Protein 8Q5P (pdb70)

Organism: Homo sapiens (NCBI:txid9606)

Foldseek 3Di:
DAKFWQVCLPDQVSQCVCCVVVNHPDDAAEDLAAAEPDDDEWDWAADDPVCVVVPHAACPPPTPCVVVQEAGDCPYNNHPRHPRCCSVVVVAAGKMWAQDPPDGIFIFHQAWDAAFAWHGWWYAYWAFLVVLVVVVVVCVVVVDDDFQWDAFDHRTIGGPPRYTGNVSRAAAAPDFQWEWDWHAYPNDTTITITGHHTGHHPGTHHYHRCAAAQDPDFAADPNPDPPDQGTNHHDDHDHSSVRRD/DPDDDDDDDPDD

Sequence (257 aa):
GPSCVMDDFRDPQRWKECAKQGKMPCYFDLIEENVYLTEMQCECTPLSKDERAQGEIACGEDCLNRLLMIECSSRCPNGDYCSNRRFQRKQHADVEVILTEKKGWGLRAAKDLPSNTFVLEYCGEVLDHKEFKARVKEYARNKNIHYYFMALKNDEIIDATQKGNCSRFMNHSCEPNCETQKWTVNGQLRVGFFTTKLVPSGSELTFDYQFQRYGKEAQKCFCGSANCRGYLGGENRVSIRAAGGQHLGGVMKPTYD

Structure (mmCIF, N/CA/C/O backbone):
data_8Q5P
#
_entry.id   8Q5P
#
_cell.length_a   60.94
_cell.length_b   76.33
_cell.length_c   77.41
_cell.angle_alpha   90
_cell.angle_beta   90
_cell.angle_gamma   90
#
_symmetry.space_group_name_H-M   'P 21 21 21'
#
loop_
_entity.id
_entity.type
_entity.pdbx_description
1 polymer 'Histone-lysine N-methyltransferase SETD2'
2 polymer 'Activated CDC42 kinase 1'
3 non-polymer 'ZINC ION'
4 non-polymer S-ADENOSYLMETHIONINE
5 water water
#
loop_
_atom_site.group_PDB
_atom_site.id
_atom_site.type_symbol
_atom_site.label_atom_id
_atom_site.label_alt_id
_atom_site.label_comp_id
_atom_site.label_asym_id
_atom_site.label_entity_id
_atom_site.label_seq_id
_atom_site.pdbx_PDB_ins_code
_atom_site.Cartn_x
_atom_site.Cartn_y
_atom_site.Cartn_z
_atom_site.occupancy
_atom_site.B_iso_or_equiv
_atom_site.auth_seq_id
_atom_site.auth_comp_id
_atom_site.auth_asym_id
_atom_site.auth_atom_id
_atom_site.pdbx_PDB_model_num
ATOM 1 N N . GLY A 1 30 ? -18.409 14.882 -7.979 1 74.36 1446 GLY A N 1
ATOM 2 C CA . GLY A 1 30 ? -19.343 13.885 -7.469 1 74.74 1446 GLY A CA 1
ATOM 3 C C . GLY A 1 30 ? -19.596 14.027 -5.983 1 74.86 1446 GLY A C 1
ATOM 4 O O . GLY A 1 30 ? -18.734 14.516 -5.248 1 75.49 1446 GLY A O 1
ATOM 5 N N . PRO A 1 31 ? -20.783 13.615 -5.5 1 74.04 1447 PRO A N 1
ATOM 6 C CA . PRO A 1 31 ? -21.065 13.739 -4.059 1 73.67 1447 PRO A CA 1
ATOM 7 C C . PRO A 1 31 ? -20.226 12.797 -3.188 1 73.34 1447 PRO A C 1
ATOM 8 O O . PRO A 1 31 ? -19.719 11.785 -3.673 1 72.91 1447 PRO A O 1
ATOM 12 N N . SER A 1 32 ? -20.049 13.165 -1.909 1 73.14 1448 SER A N 1
ATOM 13 C CA . SER A 1 32 ? -19.267 12.403 -0.933 1 73.35 1448 SER A CA 1
ATOM 14 C C . SER A 1 32 ? -20.026 12.246 0.395 1 73.28 1448 SER A C 1
ATOM 15 O O . SER A 1 32 ? -20.938 13.022 0.686 1 73.29 1448 SER A O 1
ATOM 18 N N . CYS A 1 33 ? -19.637 11.248 1.205 1 72.98 1449 CYS A N 1
ATOM 19 C CA . CYS A 1 33 ? -20.253 11.011 2.511 1 73.32 1449 CYS A CA 1
ATOM 20 C C . CYS A 1 33 ? -19.314 10.283 3.475 1 73.27 1449 CYS A C 1
ATOM 21 O O . CYS A 1 33 ? -18.662 9.316 3.094 1 72.87 1449 CYS A O 1
ATOM 24 N N . VAL A 1 34 ? -19.225 10.773 4.72 1 73.25 1450 VAL A N 1
ATOM 25 C CA . VAL A 1 34 ? -18.356 10.177 5.738 1 73.59 1450 VAL A CA 1
ATOM 26 C C . VAL A 1 34 ? -18.985 8.911 6.339 1 73.58 1450 VAL A C 1
ATOM 27 O O . VAL A 1 34 ? -20.189 8.69 6.181 1 73.46 1450 VAL A O 1
ATOM 31 N N . MET A 1 35 ? -18.184 8.082 7.04 1 73.54 1451 MET A N 1
ATOM 32 C CA . MET A 1 35 ? -18.713 6.848 7.628 1 74.14 1451 MET A CA 1
ATOM 33 C C . MET A 1 35 ? -19.737 7.096 8.76 1 73.67 1451 MET A C 1
ATOM 34 O O . MET A 1 35 ? -20.508 6.191 9.075 1 73.98 1451 MET A O 1
ATOM 39 N N . ASP A 1 36 ? -19.803 8.325 9.306 1 72.89 1452 ASP A N 1
ATOM 40 C CA . ASP A 1 36 ? -20.801 8.691 10.322 1 72.58 1452 ASP A CA 1
ATOM 41 C C . ASP A 1 36 ? -22.214 8.789 9.72 1 71.01 1452 ASP A C 1
ATOM 42 O O . ASP A 1 36 ? -23.198 8.626 10.441 1 70.8 1452 ASP A O 1
ATOM 47 N N . ASP A 1 37 ? -22.308 9.092 8.409 1 69.57 1453 ASP A N 1
ATOM 48 C CA . ASP A 1 37 ? -23.563 9.239 7.668 1 68.66 1453 ASP A CA 1
ATOM 49 C C . ASP A 1 37 ? -24.37 7.939 7.519 1 66.85 1453 ASP A C 1
ATOM 50 O O . ASP A 1 37 ? -25.566 7.979 7.231 1 67.29 1453 ASP A O 1
ATOM 55 N N . PHE A 1 38 ? -23.72 6.798 7.701 1 64.81 1454 PHE A N 1
ATOM 56 C CA . PHE A 1 38 ? -24.365 5.502 7.572 1 63.5 1454 PHE A CA 1
ATOM 57 C C . PHE A 1 38 ? -24.936 4.958 8.897 1 64.26 1454 PHE A C 1
ATOM 58 O O . PHE A 1 38 ? -25.54 3.886 8.896 1 63.89 1454 PHE A O 1
ATOM 66 N N . ARG A 1 39 ? -24.744 5.677 10.017 1 65.11 1455 ARG A N 1
ATOM 67 C CA . ARG A 1 39 ? -25.252 5.238 11.313 1 66.9 1455 ARG A CA 1
ATOM 68 C C . ARG A 1 39 ? -26.728 5.601 11.543 1 68.13 1455 ARG A C 1
ATOM 69 O O . ARG A 1 39 ? -27.378 4.97 12.374 1 68.93 1455 ARG A O 1
ATOM 77 N N . ASP A 1 40 ? -27.262 6.592 10.814 1 68.1 1456 ASP A N 1
ATOM 78 C CA . ASP A 1 40 ? -28.669 7.003 10.934 1 68.74 1456 ASP A CA 1
ATOM 79 C C . ASP A 1 40 ? -29.44 6.44 9.737 1 68.68 1456 ASP A C 1
ATOM 80 O O . ASP A 1 40 ? -29.311 6.975 8.642 1 68.59 1456 ASP A O 1
ATOM 85 N N . PRO A 1 41 ? -30.257 5.385 9.914 1 68.67 1457 PRO A N 1
ATOM 86 C CA . PRO A 1 41 ? -30.951 4.791 8.757 1 68.67 1457 PRO A CA 1
ATOM 87 C C . PRO A 1 41 ? -32.009 5.661 8.077 1 68.55 1457 PRO A C 1
ATOM 88 O O . PRO A 1 41 ? -32.22 5.515 6.875 1 68.79 1457 PRO A O 1
ATOM 92 N N . GLN A 1 42 ? -32.664 6.561 8.823 1 67.85 1458 GLN A N 1
ATOM 93 C CA . GLN A 1 42 ? -33.71 7.42 8.26 1 67.56 1458 GLN A CA 1
ATOM 94 C C . GLN A 1 42 ? -33.125 8.544 7.394 1 65.96 1458 GLN A C 1
ATOM 95 O O . GLN A 1 42 ? -33.598 8.772 6.275 1 66.22 1458 GLN A O 1
ATOM 101 N N . ARG A 1 43 ? -32.094 9.235 7.908 1 64.14 1459 ARG A N 1
ATOM 102 C CA . ARG A 1 43 ? -31.408 10.319 7.205 1 63.02 1459 ARG A CA 1
ATOM 103 C C . ARG A 1 43 ? -30.729 9.776 5.931 1 60.92 1459 ARG A C 1
ATOM 104 O O . ARG A 1 43 ? -30.77 10.425 4.885 1 61.03 1459 ARG A O 1
ATOM 112 N N . TRP A 1 44 ? -30.102 8.592 6.036 1 58.8 1460 TRP A N 1
ATOM 113 C CA . TRP A 1 44 ? -29.418 7.934 4.92 1 57.28 1460 TRP A CA 1
ATOM 114 C C . TRP A 1 44 ? -30.429 7.596 3.828 1 58.38 1460 TRP A C 1
ATOM 115 O O . TRP A 1 44 ? -30.228 7.996 2.687 1 57.58 1460 TRP A O 1
ATOM 126 N N . LYS A 1 45 ? -31.546 6.94 4.182 1 60.2 1461 LYS A N 1
ATOM 127 C CA . LYS A 1 45 ? -32.586 6.574 3.219 1 62.33 1461 LYS A CA 1
ATOM 128 C C . LYS A 1 45 ? -33.193 7.778 2.485 1 63.88 1461 LYS A C 1
ATOM 129 O O . LYS A 1 45 ? -33.633 7.629 1.34 1 64.07 1461 LYS A O 1
ATOM 135 N N . GLU A 1 46 ? -33.156 8.973 3.1 1 64.58 1462 GLU A N 1
ATOM 136 C CA . GLU A 1 46 ? -33.638 10.175 2.424 1 65.82 1462 GLU A CA 1
ATOM 137 C C . GLU A 1 46 ? -32.558 10.776 1.52 1 66.2 1462 GLU A C 1
ATOM 138 O O . GLU A 1 46 ? -32.881 11.295 0.45 1 66.17 1462 GLU A O 1
ATOM 144 N N . CYS A 1 47 ? -31.274 10.676 1.926 1 66.31 1463 CYS A N 1
ATOM 145 C CA . CYS A 1 47 ? -30.151 11.132 1.097 1 67.09 1463 CYS A CA 1
ATOM 146 C C . CYS A 1 47 ? -30.036 10.252 -0.166 1 67.58 1463 CYS A C 1
ATOM 147 O O . CYS A 1 47 ? -29.677 10.758 -1.227 1 67.82 1463 CYS A O 1
ATOM 150 N N . ALA A 1 48 ? -30.358 8.945 -0.046 1 67.49 1464 ALA A N 1
ATOM 151 C CA . ALA A 1 48 ? -30.34 7.983 -1.147 1 68.03 1464 ALA A CA 1
ATOM 152 C C . ALA A 1 48 ? -31.366 8.359 -2.222 1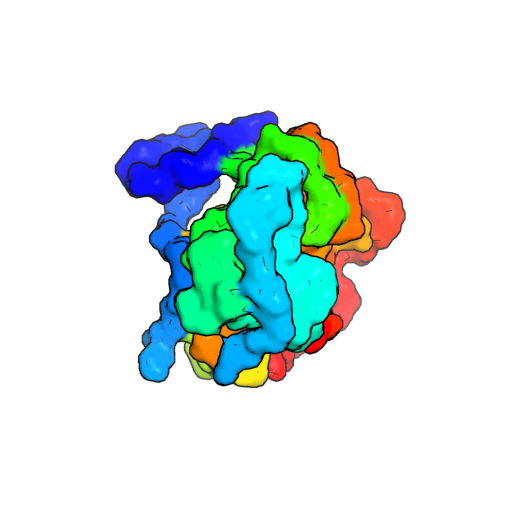 68.39 1464 ALA A C 1
ATOM 153 O O . ALA A 1 48 ? -31.088 8.202 -3.412 1 68.61 1464 ALA A O 1
ATOM 155 N N . LYS A 1 49 ? -32.531 8.888 -1.808 1 68.2 1465 LYS A N 1
ATOM 156 C CA . LYS A 1 49 ? -33.581 9.346 -2.729 1 68.36 1465 LYS A CA 1
ATOM 157 C C . LYS A 1 49 ? -33.096 10.53 -3.586 1 67.71 1465 LYS A C 1
ATOM 158 O O . LYS A 1 49 ? -33.521 10.678 -4.731 1 68.23 1465 LYS A O 1
ATOM 164 N N . GLN A 1 50 ? -32.219 11.374 -3.024 1 66.54 1466 GLN A N 1
ATOM 165 C CA . GLN A 1 50 ? -31.616 12.518 -3.714 1 65.64 1466 GLN A CA 1
ATOM 166 C C . GLN A 1 50 ? -30.262 12.187 -4.394 1 64.01 1466 GLN A C 1
ATOM 167 O O . GLN A 1 50 ? -29.626 13.093 -4.94 1 64.49 1466 GLN A O 1
ATOM 173 N N . GLY A 1 51 ? -29.8 10.94 -4.293 1 61.77 1467 GLY A N 1
ATOM 174 C CA . GLY A 1 51 ? -28.538 10.505 -4.88 1 60.19 1467 GLY A CA 1
ATOM 175 C C . GLY A 1 51 ? -27.296 11.057 -4.204 1 58.18 1467 GLY A C 1
ATOM 176 O O . GLY A 1 51 ? -26.213 11.052 -4.794 1 58.19 1467 GLY A O 1
ATOM 177 N N . LYS A 1 52 ? -27.437 11.549 -2.966 1 56.03 1468 LYS A N 1
ATOM 178 C CA . LYS A 1 52 ? -26.298 12.087 -2.206 1 54.81 1468 LYS A CA 1
ATOM 179 C C . LYS A 1 52 ? -25.526 11.003 -1.424 1 52.29 1468 LYS A C 1
ATOM 180 O O . LYS A 1 52 ? -24.442 11.267 -0.913 1 51.56 1468 LYS A O 1
ATOM 186 N N . MET A 1 53 ? -26.117 9.807 -1.302 1 50.97 1469 MET A N 1
ATOM 187 C CA . MET A 1 53 ? -25.563 8.649 -0.623 1 50.2 1469 MET A CA 1
ATOM 188 C C . MET A 1 53 ? -25.907 7.388 -1.434 1 49 1469 MET A C 1
ATOM 189 O O . MET A 1 53 ? -26.904 7.361 -2.17 1 48.77 1469 MET A O 1
ATOM 194 N N . PRO A 1 54 ? -25.105 6.312 -1.283 1 47.39 1470 PRO A N 1
ATOM 195 C CA . PRO A 1 54 ? -25.424 5.069 -1.996 1 46.61 1470 PRO A CA 1
ATOM 196 C C . PRO A 1 54 ? -26.693 4.412 -1.477 1 46.5 1470 PRO A C 1
ATOM 197 O O . PRO A 1 54 ? -27.153 4.705 -0.371 1 46.35 1470 PRO A O 1
ATOM 201 N N . CYS A 1 55 ? -27.261 3.508 -2.275 1 46.36 1471 CYS A N 1
ATOM 202 C CA . CYS A 1 55 ? -28.455 2.769 -1.895 1 47.5 1471 CYS A CA 1
ATOM 203 C C . CYS A 1 55 ? -28.334 2.064 -0.531 1 46.67 1471 CYS A C 1
ATOM 204 O O . CYS A 1 55 ? -27.246 1.612 -0.151 1 46.01 1471 CYS A O 1
ATOM 207 N N . TYR A 1 56 ? -29.464 1.992 0.203 1 45.53 1472 TYR A N 1
ATOM 208 C CA . TYR A 1 56 ? -29.528 1.392 1.526 1 45.14 1472 TYR A CA 1
ATOM 209 C C . TYR A 1 56 ? -29.127 -0.072 1.576 1 43.66 1472 TYR A C 1
ATOM 210 O O . TYR A 1 56 ? -29.48 -0.853 0.698 1 44.42 1472 TYR A O 1
ATOM 219 N N 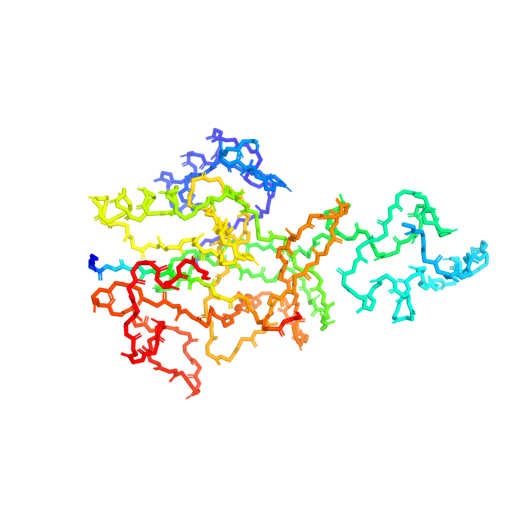. PHE A 1 57 ? -28.399 -0.434 2.636 1 41.65 1473 PHE A N 1
ATOM 220 C CA . PHE A 1 57 ? -28.024 -1.799 3.002 1 39.93 1473 PHE A CA 1
ATOM 221 C C . PHE A 1 57 ? -27.954 -1.853 4.544 1 39.51 1473 PHE A C 1
ATOM 222 O O . PHE A 1 57 ? -27.838 -0.809 5.2 1 39.17 1473 PHE A O 1
ATOM 230 N N . ASP A 1 58 ? -28.013 -3.055 5.12 1 39.63 1474 ASP A N 1
ATOM 231 C CA . ASP A 1 58 ? -27.917 -3.22 6.569 1 40.96 1474 ASP A CA 1
ATOM 232 C C . ASP A 1 58 ? -26.456 -3.117 7.038 1 39.93 1474 ASP A C 1
ATOM 233 O O . ASP A 1 58 ? -25.637 -4.004 6.763 1 39.12 1474 ASP A O 1
ATOM 238 N N . LEU A 1 59 ? -26.136 -2.046 7.767 1 38.75 1475 LEU A N 1
ATOM 239 C CA . LEU A 1 59 ? -24.786 -1.851 8.279 1 39.01 1475 LEU A CA 1
ATOM 240 C C . LEU A 1 59 ? -24.441 -2.805 9.415 1 38.73 1475 LEU A C 1
ATOM 241 O O . LEU A 1 59 ? -25.097 -2.806 10.463 1 39.09 1475 LEU A O 1
ATOM 246 N N . ILE A 1 60 ? -23.391 -3.605 9.237 1 37.11 1476 ILE A N 1
ATOM 247 C CA . ILE A 1 60 ? -22.93 -4.517 10.283 1 37.39 1476 ILE A CA 1
ATOM 248 C C . ILE A 1 60 ? -21.451 -4.268 10.517 1 39.06 1476 ILE A C 1
ATOM 249 O O . ILE A 1 60 ? -20.746 -3.798 9.623 1 39.2 1476 ILE A O 1
ATOM 254 N N . GLU A 1 61 ? -20.968 -4.612 11.689 1 40.48 1477 GLU A N 1
ATOM 255 C CA . GLU A 1 61 ? -19.553 -4.435 12.019 1 43.01 1477 GLU A CA 1
ATOM 256 C C . GLU A 1 61 ? -18.762 -5.733 12.173 1 42.97 1477 GLU A C 1
ATOM 257 O O . GLU A 1 61 ? -17.55 -5.692 12.435 1 43.11 1477 GLU A O 1
ATOM 263 N N . GLU A 1 62 ? -19.442 -6.881 12.054 1 41.99 1478 GLU A N 1
ATOM 264 C CA . GLU A 1 62 ? -18.806 -8.185 12.105 1 41.61 1478 GLU A CA 1
ATOM 265 C C . GLU A 1 62 ? -19.596 -9.18 11.254 1 38.95 1478 GLU A C 1
ATOM 266 O O . GLU A 1 62 ? -20.797 -8.998 11.061 1 38.37 1478 GLU A O 1
ATOM 272 N N . ASN A 1 63 ? -18.916 -10.188 10.695 1 37.49 1479 ASN A N 1
ATOM 273 C CA . ASN A 1 63 ? -19.56 -11.203 9.854 1 37.07 1479 ASN A CA 1
ATOM 274 C C . ASN A 1 63 ? -20.704 -11.912 10.581 1 38.27 1479 ASN A C 1
ATOM 275 O O . ASN A 1 63 ? -20.598 -12.193 11.774 1 38.49 1479 ASN A O 1
ATOM 280 N N . VAL A 1 64 ? -21.786 -12.183 9.866 1 38.75 1480 VAL A N 1
ATOM 281 C CA . VAL A 1 64 ? -22.916 -12.905 10.43 1 40.83 1480 VAL A CA 1
ATOM 282 C C . VAL A 1 64 ? -23.105 -14.184 9.597 1 41.38 1480 VAL A C 1
ATOM 283 O O . VAL A 1 64 ? -23.185 -14.107 8.374 1 41.6 1480 VAL A O 1
ATOM 287 N N . TYR A 1 65 ? -23.038 -15.352 10.225 1 41.34 1481 TYR A N 1
ATOM 288 C CA . TYR A 1 65 ? -23.179 -16.616 9.504 1 42.49 1481 TYR A CA 1
ATOM 289 C C . TYR A 1 65 ? -24.663 -16.875 9.233 1 43.19 1481 TYR A C 1
ATOM 290 O O . TYR A 1 65 ? -25.479 -16.831 10.161 1 42.77 1481 TYR A O 1
ATOM 299 N N . LEU A 1 66 ? -25.042 -17.074 7.954 1 43.91 1482 LEU A N 1
ATOM 300 C CA . LEU A 1 66 ? -26.447 -17.33 7.59 1 46.7 1482 LEU A CA 1
ATOM 301 C C . LEU A 1 66 ? -26.979 -18.546 8.359 1 50.13 1482 LEU A C 1
ATOM 302 O O . LEU A 1 66 ? -28.065 -18.482 8.918 1 50.57 1482 LEU A O 1
ATOM 307 N N . THR A 1 67 ? -26.174 -19.612 8.433 1 52.86 1483 THR A N 1
ATOM 308 C CA . THR A 1 67 ? -26.479 -20.767 9.259 1 56.51 1483 THR A CA 1
ATOM 309 C C . THR A 1 67 ? -25.456 -20.862 10.389 1 59.32 1483 THR A C 1
ATOM 310 O O . THR A 1 67 ? -24.25 -20.982 10.135 1 59.12 1483 THR A O 1
ATOM 314 N N . GLU A 1 68 ? -25.944 -20.763 11.641 1 61.44 1484 GLU A N 1
ATOM 315 C CA . GLU A 1 68 ? -25.102 -20.83 12.833 1 63.78 1484 GLU A CA 1
ATOM 316 C C . GLU A 1 68 ? -24.613 -22.258 13.081 1 64.88 1484 GLU A C 1
ATOM 317 O O . GLU A 1 68 ? -23.536 -22.631 12.607 1 65.63 1484 GLU A O 1
ATOM 323 N N . MET A 1 81 ? -3.314 -19.424 22.561 1 67.59 1497 MET A N 1
ATOM 324 C CA . MET A 1 81 ? -2.229 -18.961 23.426 1 67.88 1497 MET A CA 1
ATOM 325 C C . MET A 1 81 ? -1.763 -17.526 23.083 1 66.48 1497 MET A C 1
ATOM 326 O O . MET A 1 81 ? -2.062 -17.012 22 1 66.57 1497 MET A O 1
ATOM 331 N N . GLN A 1 82 ? -1.023 -16.89 24.014 1 64.85 1498 GLN A N 1
ATOM 332 C CA . GLN A 1 82 ? -0.483 -15.536 23.864 1 63.61 1498 GLN A CA 1
ATOM 333 C C . GLN A 1 82 ? 0.811 -15.524 23.024 1 61.67 1498 GLN A C 1
ATOM 334 O O . GLN A 1 82 ? 1.408 -16.567 22.778 1 61.88 1498 GLN A O 1
ATOM 340 N N . CYS A 1 83 ? 1.256 -14.33 22.611 1 59.62 1499 CYS A N 1
ATOM 341 C CA . CYS A 1 83 ? 2.517 -14.133 21.916 1 58.24 1499 CYS A CA 1
ATOM 342 C C . CYS A 1 83 ? 3.663 -14.052 22.979 1 58.09 1499 CYS A C 1
ATOM 343 O O . CYS A 1 83 ? 3.396 -14.074 24.187 1 58.27 1499 CYS A O 1
ATOM 346 N N . GLU A 1 84 ? 4.913 -13.926 22.533 1 57.63 1500 GLU A N 1
ATOM 347 C CA . GLU A 1 84 ? 6.045 -13.86 23.454 1 58.36 1500 GLU A CA 1
ATOM 348 C C . GLU A 1 84 ? 6.686 -12.475 23.553 1 58.35 1500 GLU A C 1
ATOM 349 O O . GLU A 1 84 ? 7.806 -12.369 24.049 1 58.38 1500 GLU A O 1
ATOM 355 N N . CYS A 1 85 ? 5.976 -11.417 23.111 1 58.16 1501 CYS A N 1
ATOM 356 C CA . CYS A 1 85 ? 6.476 -10.043 23.172 1 58.67 1501 CYS A CA 1
ATOM 357 C C . CYS A 1 85 ? 6.7 -9.614 24.612 1 59.86 1501 CYS A C 1
ATOM 358 O O . CYS A 1 85 ? 5.872 -9.906 25.47 1 59.64 1501 CYS A O 1
ATOM 361 N N . THR A 1 86 ? 7.804 -8.916 24.875 1 61.04 1502 THR A N 1
ATOM 362 C CA . THR A 1 86 ? 8.088 -8.43 26.223 1 62.69 1502 THR A CA 1
ATOM 363 C C . THR A 1 86 ? 7.298 -7.144 26.428 1 63.83 1502 THR A C 1
ATOM 364 O O . THR A 1 86 ? 7.328 -6.26 25.571 1 63.78 1502 THR A O 1
ATOM 368 N N . PRO A 1 87 ? 6.529 -7.052 27.52 1 64.64 1503 PRO A N 1
ATOM 369 C CA . PRO A 1 87 ? 5.724 -5.84 27.746 1 65.8 1503 PRO A CA 1
ATOM 370 C C . PRO A 1 87 ? 6.524 -4.533 27.732 1 67.7 1503 PRO A C 1
ATOM 371 O O . PRO A 1 87 ? 7.642 -4.486 28.243 1 68.2 1503 PRO A O 1
ATOM 375 N N . LEU A 1 88 ? 5.967 -3.478 27.124 1 68.58 1504 LEU A N 1
ATOM 376 C CA . LEU A 1 88 ? 6.631 -2.176 27.104 1 69.98 1504 LEU A CA 1
ATOM 377 C C . LEU A 1 88 ? 6.467 -1.515 28.47 1 71.23 1504 LEU A C 1
ATOM 378 O O . LEU A 1 88 ? 5.385 -1.573 29.054 1 71.13 1504 LEU A O 1
ATOM 383 N N . SER A 1 89 ? 7.517 -0.851 28.963 1 72.29 1505 SER A N 1
ATOM 384 C CA . SER A 1 89 ? 7.44 -0.139 30.239 1 73.78 1505 SER A CA 1
ATOM 385 C C . SER A 1 89 ? 6.736 1.23 30.049 1 75.11 1505 SER A C 1
ATOM 386 O O . SER A 1 89 ? 6.484 1.641 28.911 1 75.3 1505 SER A O 1
ATOM 389 N N . LYS A 1 90 ? 6.443 1.947 31.152 1 75.81 1506 LYS A N 1
ATOM 390 C CA . LYS A 1 90 ? 5.793 3.254 31.07 1 77.02 1506 LYS A CA 1
ATOM 391 C C . LYS A 1 90 ? 6.629 4.263 30.277 1 78.12 1506 LYS A C 1
ATOM 392 O O . LYS A 1 90 ? 6.063 5.093 29.561 1 78.22 1506 LYS A O 1
ATOM 398 N N . ASP A 1 91 ? 7.972 4.151 30.356 1 78.67 1507 ASP A N 1
ATOM 399 C CA . ASP A 1 91 ? 8.891 5.021 29.62 1 79.59 1507 ASP A CA 1
ATOM 400 C C . ASP A 1 91 ? 8.833 4.736 28.124 1 79.45 1507 ASP A C 1
ATOM 401 O O . ASP A 1 91 ? 8.824 5.669 27.326 1 79.55 1507 ASP A O 1
ATOM 406 N N . GLU A 1 92 ? 8.773 3.454 27.747 1 79.3 1508 GLU A N 1
ATOM 407 C CA . GLU A 1 92 ? 8.699 3.023 26.351 1 79.8 1508 GLU A CA 1
ATOM 408 C C . GLU A 1 92 ? 7.406 3.493 25.669 1 79.7 1508 GLU A C 1
ATOM 409 O O . GLU A 1 92 ? 7.43 3.869 24.498 1 79.81 1508 GLU A O 1
ATOM 415 N N . ARG A 1 93 ? 6.286 3.494 26.402 1 79.41 1509 ARG A N 1
ATOM 416 C CA . ARG A 1 93 ? 5.012 3.957 25.853 1 79.62 1509 ARG A CA 1
ATOM 417 C C . ARG A 1 93 ? 4.988 5.497 25.745 1 79.81 1509 ARG A C 1
ATOM 418 O O . ARG A 1 93 ? 4.422 6.031 24.788 1 79.94 1509 ARG A O 1
ATOM 426 N N . ALA A 1 94 ? 5.648 6.203 26.685 1 79.67 1510 ALA A N 1
ATOM 427 C CA . ALA A 1 94 ? 5.732 7.666 26.67 1 80.19 1510 ALA A CA 1
ATOM 428 C C . ALA A 1 94 ? 6.55 8.165 25.478 1 80.51 1510 ALA A C 1
ATOM 429 O O . ALA A 1 94 ? 6.219 9.202 24.898 1 80.27 1510 ALA A O 1
ATOM 431 N N . GLN A 1 95 ? 7.616 7.419 25.111 1 80.83 1511 GLN A N 1
ATOM 432 C CA . GLN A 1 95 ? 8.474 7.732 23.96 1 81.59 1511 GLN A CA 1
ATOM 433 C C . GLN A 1 95 ? 7.723 7.531 22.631 1 81.63 1511 GLN A C 1
ATOM 434 O O . GLN A 1 95 ? 7.964 8.255 21.664 1 81.92 1511 GLN A O 1
ATOM 440 N N . GLY A 1 96 ? 6.831 6.545 22.598 1 81.02 1512 GLY A N 1
ATOM 441 C CA . GLY A 1 96 ? 6.036 6.235 21.419 1 80.78 1512 GLY A CA 1
ATOM 442 C C . GLY A 1 96 ? 6.346 4.888 20.796 1 79.93 1512 GLY A C 1
ATOM 443 O O . GLY A 1 96 ? 5.958 4.635 19.653 1 80.08 1512 GLY A O 1
ATOM 444 N N . GLU A 1 97 ? 7.039 4.005 21.536 1 78.84 1513 GLU A N 1
ATOM 445 C CA . GLU A 1 97 ? 7.396 2.681 21.025 1 78.17 1513 GLU A CA 1
ATOM 446 C C . GLU A 1 97 ? 6.165 1.797 20.769 1 76.41 1513 GLU A C 1
ATOM 447 O O . GLU A 1 97 ? 5.106 2.025 21.354 1 76.78 1513 GLU A O 1
ATOM 453 N N . ILE A 1 98 ? 6.296 0.816 19.871 1 74.33 1514 ILE A N 1
ATOM 454 C CA . ILE A 1 98 ? 5.163 -0.011 19.46 1 72.78 1514 ILE A CA 1
ATOM 455 C C . ILE A 1 98 ? 5.059 -1.354 20.201 1 69.7 1514 ILE A C 1
ATOM 456 O O . ILE A 1 98 ? 6.015 -2.128 20.237 1 69.78 1514 ILE A O 1
ATOM 461 N N . ALA A 1 99 ? 3.87 -1.638 20.761 1 66.68 1515 ALA A N 1
ATOM 462 C CA . ALA A 1 99 ? 3.589 -2.879 21.476 1 64.11 1515 ALA A CA 1
ATOM 463 C C . ALA A 1 99 ? 3.046 -3.906 20.483 1 61.31 1515 ALA A C 1
ATOM 464 O O . ALA A 1 99 ? 2.041 -3.637 19.832 1 60.79 1515 ALA A O 1
ATOM 466 N N . CYS A 1 100 ? 3.712 -5.072 20.369 1 59.21 1516 CYS A N 1
ATOM 467 C CA . CYS A 1 100 ? 3.408 -6.137 19.408 1 58.02 1516 CYS A CA 1
ATOM 468 C C . CYS A 1 100 ? 3.518 -5.572 18.009 1 58.75 1516 CYS A C 1
ATOM 469 O O . CYS A 1 100 ? 2.578 -5.64 17.221 1 58.11 1516 CYS A O 1
ATOM 472 N N . GLY A 1 101 ? 4.658 -4.95 17.747 1 59.49 1517 GLY A N 1
ATOM 473 C CA . GLY A 1 101 ? 4.942 -4.34 16.463 1 60.38 1517 GLY A CA 1
ATOM 474 C C . GLY A 1 101 ? 5.392 -5.365 15.454 1 60.86 1517 GLY A C 1
ATOM 475 O O . GLY A 1 101 ? 5.057 -6.55 15.556 1 60.72 1517 GLY A O 1
ATOM 476 N N . GLU A 1 102 ? 6.183 -4.905 14.487 1 61.56 1518 GLU A N 1
ATOM 477 C CA . GLU A 1 102 ? 6.73 -5.685 13.377 1 62.45 1518 GLU A CA 1
ATOM 478 C C . GLU A 1 102 ? 7.284 -7.07 13.767 1 62.23 1518 GLU A C 1
ATOM 479 O O . GLU A 1 102 ? 7.194 -8.005 12.973 1 62.57 1518 GLU A O 1
ATOM 485 N N . ASP A 1 103 ? 7.786 -7.222 14.995 1 61.57 1519 ASP A N 1
ATOM 486 C CA . ASP A 1 103 ? 8.378 -8.473 15.467 1 61.59 1519 ASP A CA 1
ATOM 487 C C . ASP A 1 103 ? 7.407 -9.478 16.143 1 61.21 1519 ASP A C 1
ATOM 488 O O . ASP A 1 103 ? 7.787 -10.634 16.353 1 62.09 1519 ASP A O 1
ATOM 493 N N . CYS A 1 104 ? 6.17 -9.067 16.47 1 59.44 1520 CYS A N 1
ATOM 494 C CA . CYS A 1 104 ? 5.204 -9.966 17.128 1 57.72 1520 CYS A CA 1
ATOM 495 C C . CYS A 1 104 ? 5 -11.293 16.399 1 57.34 1520 CYS A C 1
ATOM 496 O O . CYS A 1 104 ? 4.807 -11.302 15.185 1 58.04 1520 CYS A O 1
ATOM 499 N N . LEU A 1 105 ? 5.002 -12.411 17.145 1 56.23 1521 LEU A N 1
ATOM 500 C CA . LEU A 1 105 ? 4.8 -13.733 16.563 1 55.95 1521 LEU A CA 1
ATOM 501 C C . LEU A 1 105 ? 3.355 -14 16.126 1 54.65 1521 LEU A C 1
ATOM 502 O O . LEU A 1 105 ? 3.107 -14.896 15.302 1 54.96 1521 LEU A O 1
ATOM 507 N N . ASN A 1 106 ? 2.393 -13.306 16.752 1 52.05 1522 ASN A N 1
ATOM 508 C CA . ASN A 1 106 ? 1.002 -13.446 16.358 1 50.1 1522 ASN A CA 1
ATOM 509 C C . ASN A 1 106 ? 0.854 -12.684 15.023 1 48.82 1522 ASN A C 1
ATOM 510 O O . ASN A 1 106 ? 0.335 -13.246 14.058 1 48.77 1522 ASN A O 1
ATOM 515 N N . ARG A 1 107 ? 1.366 -11.437 14.959 1 48.07 1523 ARG A N 1
ATOM 516 C CA . ARG A 1 107 ? 1.337 -10.572 13.781 1 48.53 1523 ARG A CA 1
ATOM 517 C C . ARG A 1 107 ? 1.864 -11.292 12.539 1 50.2 1523 ARG A C 1
ATOM 518 O O . ARG A 1 107 ? 1.301 -11.143 11.457 1 50.67 1523 ARG A O 1
ATOM 526 N N . LEU A 1 108 ? 2.895 -12.132 12.715 1 50.44 1524 LEU A N 1
ATOM 527 C CA . LEU A 1 108 ? 3.529 -12.903 11.639 1 50.84 1524 LEU A CA 1
ATOM 528 C C . LEU A 1 108 ? 2.658 -14.013 11.063 1 50.39 1524 LEU A C 1
ATOM 529 O O . LEU A 1 108 ? 2.679 -14.211 9.842 1 51.81 1524 LEU A O 1
ATOM 534 N N . LEU A 1 109 ? 1.9 -14.744 11.903 1 48.42 1525 LEU A N 1
ATOM 535 C CA . LEU A 1 109 ? 0.984 -15.752 11.374 1 47.62 1525 LEU A CA 1
ATOM 536 C C . LEU A 1 109 ? -0.393 -15.136 11.006 1 45.21 1525 LEU A C 1
ATOM 537 O O . LEU A 1 109 ? -1.362 -15.874 10.867 1 45.2 1525 LEU A O 1
ATOM 542 N N . MET A 1 110 ? -0.47 -13.796 10.886 1 43.61 1526 MET A N 1
ATOM 543 C CA . MET A 1 110 ? -1.689 -13.01 10.648 1 42.2 1526 MET A CA 1
ATOM 544 C C . MET A 1 110 ? -2.76 -13.397 11.651 1 39.74 1526 MET A C 1
ATOM 545 O O . MET A 1 110 ? -3.896 -13.717 11.296 1 38.96 1526 MET A O 1
ATOM 550 N N . ILE A 1 111 ? -2.349 -13.454 12.931 1 38.31 1527 ILE A N 1
ATOM 551 C CA . ILE A 1 111 ? -3.263 -13.77 14.017 1 38.19 1527 ILE A CA 1
ATOM 552 C C . ILE A 1 111 ? -3.3 -12.552 14.917 1 36.02 1527 ILE A C 1
ATOM 553 O O . ILE A 1 111 ? -2.239 -12.017 15.261 1 35.61 1527 ILE A O 1
ATOM 558 N N . GLU A 1 112 ? -4.517 -12.092 15.284 1 34.45 1528 GLU A N 1
ATOM 559 C CA . GLU A 1 112 ? -4.603 -10.968 16.198 1 33.52 1528 GLU A CA 1
ATOM 560 C C . GLU A 1 112 ? -4.459 -11.452 17.63 1 33.81 1528 GLU A C 1
ATOM 561 O O . GLU A 1 112 ? -4.89 -12.558 17.984 1 33.64 1528 GLU A O 1
ATOM 567 N N . CYS A 1 113 ? -3.896 -10.584 18.467 1 33.91 1529 CYS A N 1
ATOM 568 C CA . CYS A 1 113 ? -3.788 -10.86 19.877 1 35.36 1529 CYS A CA 1
ATOM 569 C C . CYS A 1 113 ? -5.15 -10.808 20.557 1 35.58 1529 CYS A C 1
ATOM 570 O O . CYS A 1 113 ? -6.074 -10.181 20.05 1 35.87 1529 CYS A O 1
ATOM 573 N N . SER A 1 114 ? -5.255 -11.432 21.726 1 35.38 1530 SER A N 1
ATOM 574 C CA . SER A 1 114 ? -6.47 -11.398 22.533 1 35.98 1530 SER A CA 1
ATOM 575 C C . SER A 1 114 ? -6.312 -10.34 23.666 1 35.53 1530 SER A C 1
ATOM 576 O O . SER A 1 114 ? -5.254 -9.7 23.784 1 34.72 1530 SER A O 1
ATOM 579 N N . SER A 1 115 ? -7.334 -10.226 24.543 1 36.49 1531 SER A N 1
ATOM 580 C CA . SER A 1 115 ? -7.266 -9.354 25.725 1 38.23 1531 SER A CA 1
ATOM 581 C C . SER A 1 115 ? -6.152 -9.797 26.695 1 39.52 1531 SER A C 1
ATOM 582 O O . SER A 1 115 ? -5.675 -8.983 27.498 1 39.51 1531 SER A O 1
ATOM 585 N N . ARG A 1 116 ? -5.737 -11.087 26.623 1 40.38 1532 ARG A N 1
ATOM 586 C CA . ARG A 1 116 ? -4.68 -11.671 27.465 1 41.82 1532 ARG A CA 1
ATOM 587 C C . ARG A 1 116 ? -3.271 -11.366 26.97 1 41.94 1532 ARG A C 1
ATOM 588 O O . ARG A 1 116 ? -2.323 -11.933 27.511 1 41.48 1532 ARG A O 1
ATOM 596 N N . CYS A 1 117 ? -3.103 -10.516 25.929 1 41.74 1533 CYS A N 1
ATOM 597 C CA . CYS A 1 117 ? -1.784 -10.162 25.401 1 42.04 1533 CYS A CA 1
ATOM 598 C C . CYS A 1 117 ? -0.866 -9.638 26.508 1 43.8 1533 CYS A C 1
ATOM 599 O O . CYS A 1 117 ? -1.328 -8.838 27.31 1 43.13 1533 CYS A O 1
ATOM 602 N N . PRO A 1 118 ? 0.432 -10.005 26.518 1 45.49 1534 PRO A N 1
ATOM 603 C CA . PRO A 1 118 ? 1.345 -9.439 27.536 1 46.58 1534 PRO A CA 1
ATOM 604 C C . PRO A 1 118 ? 1.42 -7.909 27.49 1 47.62 1534 PRO A C 1
ATOM 605 O O . PRO A 1 118 ? 1.754 -7.295 28.494 1 48.56 1534 PRO A O 1
ATOM 609 N N . ASN A 1 119 ? 1.101 -7.287 26.344 1 47.17 1535 ASN A N 1
ATOM 610 C CA . ASN A 1 119 ? 1.065 -5.824 26.245 1 47.75 1535 ASN A CA 1
ATOM 611 C C . ASN A 1 119 ? -0.29 -5.195 26.642 1 48.27 1535 ASN A C 1
ATOM 612 O O . ASN A 1 119 ? -0.428 -3.969 26.615 1 48.34 1535 ASN A O 1
ATOM 617 N N . GLY A 1 120 ? -1.258 -6.033 27.003 1 48.24 1536 GLY A N 1
ATOM 618 C CA . GLY A 1 120 ? -2.589 -5.636 27.427 1 48.89 1536 GLY A CA 1
ATOM 619 C C . GLY A 1 120 ? -3.277 -4.681 26.481 1 49.26 1536 GLY A C 1
ATOM 620 O O . GLY A 1 120 ? -3.313 -4.91 25.267 1 48.55 1536 GLY A O 1
ATOM 621 N N . ASP A 1 121 ? -3.79 -3.572 27.04 1 49.33 1537 ASP A N 1
ATOM 622 C CA . ASP A 1 121 ? -4.503 -2.548 26.292 1 49.45 1537 ASP A CA 1
ATOM 623 C C . ASP A 1 121 ? -3.675 -1.828 25.251 1 48.48 1537 ASP A C 1
ATOM 624 O O . ASP A 1 121 ? -4.239 -1.269 24.323 1 48.44 1537 ASP A O 1
ATOM 629 N N . TYR A 1 122 ? -2.352 -1.819 25.406 1 47.55 1538 TYR A N 1
ATOM 630 C CA . TYR A 1 122 ? -1.471 -1.132 24.48 1 47.94 1538 TYR A CA 1
ATOM 631 C C . TYR A 1 122 ? -1.107 -1.938 23.235 1 45.43 1538 TYR A C 1
ATOM 632 O O . TYR A 1 122 ? -0.514 -1.386 22.317 1 45.78 1538 TYR A O 1
ATOM 641 N N . CYS A 1 123 ? -1.491 -3.219 23.165 1 42.85 1539 CYS A N 1
ATOM 642 C CA . CYS A 1 123 ? -1.201 -4.052 21.997 1 40.96 1539 CYS A CA 1
ATOM 643 C C . CYS A 1 123 ? -1.698 -3.395 20.689 1 39.99 1539 CYS A C 1
ATOM 644 O O . CYS A 1 123 ? -2.867 -3.03 20.599 1 39.5 1539 CYS A O 1
ATOM 647 N N . SER A 1 124 ? -0.801 -3.214 19.715 1 38.96 1540 SER A N 1
ATOM 648 C CA . SER A 1 124 ? -1.188 -2.627 18.437 1 39.56 1540 SER A CA 1
ATOM 649 C C . SER A 1 124 ? -1.633 -3.71 17.399 1 38.33 1540 SER A C 1
ATOM 650 O O . SER A 1 124 ? -1.838 -3.388 16.219 1 39.24 1540 SER A O 1
ATOM 653 N N . ASN A 1 125 ? -1.77 -4.975 17.836 1 36.21 1541 ASN A N 1
ATOM 654 C CA . ASN A 1 125 ? -2.136 -6.099 16.997 1 35.68 1541 ASN A CA 1
ATOM 655 C C . ASN A 1 125 ? -3.563 -6.599 17.284 1 34.4 1541 ASN A C 1
ATOM 656 O O . ASN A 1 125 ? -3.816 -7.801 17.331 1 34.37 1541 ASN A O 1
ATOM 661 N N . ARG A 1 126 ? -4.494 -5.666 17.506 1 33.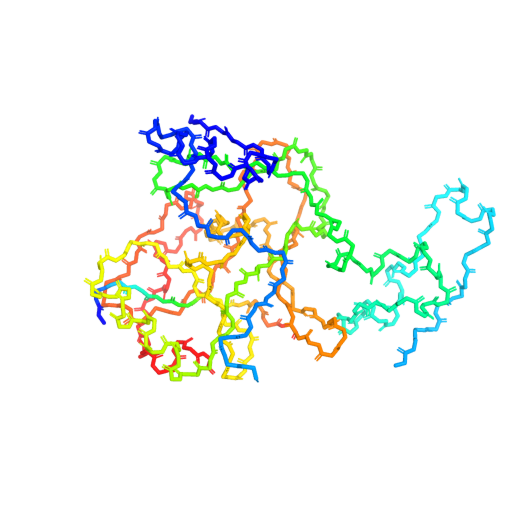36 1542 ARG A N 1
ATOM 662 C CA . ARG A 1 126 ? -5.903 -6.031 17.715 1 32.49 1542 ARG A CA 1
ATOM 663 C C . ARG A 1 126 ? -6.779 -5.058 16.877 1 32.3 1542 ARG A C 1
ATOM 664 O O . ARG A 1 126 ? -7.882 -4.732 17.287 1 32.99 1542 ARG A O 1
ATOM 672 N N . ARG A 1 127 ? -6.304 -4.662 15.682 1 31.6 1543 ARG A N 1
ATOM 673 C CA . ARG A 1 127 ? -6.945 -3.701 14.784 1 31.14 1543 ARG A CA 1
ATOM 674 C C . ARG A 1 127 ? -8.362 -4.082 14.323 1 31.33 1543 ARG A C 1
ATOM 675 O O . ARG A 1 127 ? -9.261 -3.233 14.352 1 31.32 1543 ARG A O 1
ATOM 683 N N . PHE A 1 128 ? -8.588 -5.339 13.92 1 31.75 1544 PHE A N 1
ATOM 684 C CA . PHE A 1 128 ? -9.936 -5.773 13.503 1 33.45 1544 PHE A CA 1
ATOM 685 C C . PHE A 1 128 ? -10.898 -5.67 14.687 1 33.4 1544 PHE A C 1
ATOM 686 O O . PHE A 1 128 ? -12.008 -5.139 14.548 1 33.43 1544 PHE A O 1
ATOM 694 N N . GLN A 1 129 ? -10.446 -6.15 15.863 1 33.25 1545 GLN A N 1
ATOM 695 C CA . GLN A 1 129 ? -11.258 -6.178 17.085 1 33.83 1545 GLN A CA 1
ATOM 696 C C . GLN A 1 129 ? -11.613 -4.793 17.608 1 34.36 1545 GLN A C 1
ATOM 697 O O . GLN A 1 129 ? -12.762 -4.551 17.985 1 34.4 1545 GLN A O 1
ATOM 703 N N . ARG A 1 130 ? -10.629 -3.893 17.62 1 33.62 1546 ARG A N 1
ATOM 704 C CA . ARG A 1 130 ? -10.825 -2.522 18.074 1 33.94 1546 ARG A CA 1
ATOM 705 C C . ARG A 1 130 ? -11.37 -1.594 16.986 1 34.39 1546 ARG A C 1
ATOM 706 O O . ARG A 1 130 ? -11.542 -0.407 17.255 1 34.34 1546 ARG A O 1
ATOM 714 N N . LYS A 1 131 ? -11.599 -2.107 15.755 1 34.19 1547 LYS A N 1
ATOM 715 C CA . LYS A 1 131 ? -12.09 -1.31 14.623 1 35.4 1547 LYS A CA 1
ATOM 716 C C . LYS A 1 131 ? -11.193 -0.08 14.386 1 35.12 1547 LYS A C 1
ATOM 717 O O . LYS A 1 131 ? -11.684 1.031 14.251 1 35.61 1547 LYS A O 1
ATOM 723 N N . GLN A 1 132 ? -9.876 -0.286 14.36 1 34.72 1548 GLN A N 1
ATOM 724 C CA . GLN A 1 132 ? -8.923 0.806 14.157 1 35 1548 GLN A CA 1
ATOM 725 C C . GLN A 1 132 ? -8.792 1.051 12.66 1 35.09 1548 GLN A C 1
ATOM 726 O O . GLN A 1 132 ? -7.777 0.733 12.059 1 34.19 1548 GLN A O 1
ATOM 732 N N . HIS A 1 133 ? -9.84 1.602 12.069 1 35.79 1549 HIS A N 1
ATOM 733 C CA . HIS A 1 133 ? -9.976 1.815 10.628 1 36.7 1549 HIS A CA 1
ATOM 734 C C . HIS A 1 133 ? -9.31 3.083 10.136 1 37.75 1549 HIS A C 1
ATOM 735 O O . HIS A 1 133 ? -9.162 4.054 10.887 1 37.96 1549 HIS A O 1
ATOM 742 N N . ALA A 1 134 ? -8.969 3.105 8.85 1 38.04 1550 ALA A N 1
ATOM 743 C CA . ALA A 1 134 ? -8.418 4.297 8.23 1 38.73 1550 ALA A CA 1
ATOM 744 C C . ALA A 1 134 ? -9.576 5.322 8.029 1 39.41 1550 ALA A C 1
ATOM 745 O O . ALA A 1 134 ? -10.755 4.945 7.978 1 38.72 1550 ALA A O 1
ATOM 747 N N . ASP A 1 135 ? -9.235 6.617 7.928 1 40.3 1551 ASP A N 1
ATOM 748 C CA . ASP A 1 135 ? -10.246 7.655 7.704 1 41.67 1551 ASP A CA 1
ATOM 749 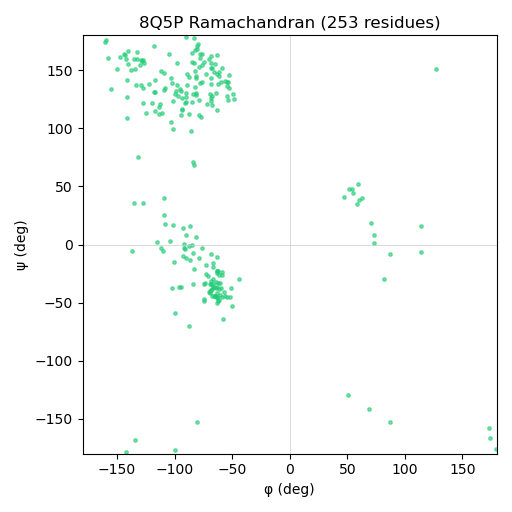C C . ASP A 1 135 ? -10.615 7.582 6.221 1 40.66 1551 ASP A C 1
ATOM 750 O O . ASP A 1 135 ? -9.781 7.868 5.373 1 40.13 1551 ASP A O 1
ATOM 755 N N . VAL A 1 136 ? -11.826 7.124 5.917 1 40.85 1552 VAL A N 1
ATOM 756 C CA . VAL A 1 136 ? -12.255 6.978 4.524 1 41.15 1552 VAL A CA 1
ATOM 757 C C . VAL A 1 136 ? -13.598 7.654 4.276 1 40.78 1552 VAL A C 1
ATOM 758 O O . VAL A 1 136 ? -14.388 7.828 5.197 1 41.54 1552 VAL A O 1
ATOM 762 N N . GLU A 1 137 ? -13.875 7.994 3.02 1 40.26 1553 GLU A N 1
ATOM 763 C CA . GLU A 1 137 ? -15.164 8.571 2.623 1 41.11 1553 GLU A CA 1
ATOM 764 C C . GLU A 1 137 ? -15.713 7.795 1.42 1 39.86 1553 GLU A C 1
ATOM 765 O O . GLU A 1 137 ? -14.938 7.231 0.655 1 39.61 1553 GLU A O 1
ATOM 771 N N . VAL A 1 138 ? -17.023 7.795 1.251 1 39.16 1554 VAL A N 1
ATOM 772 C CA . VAL A 1 138 ? -17.661 7.133 0.124 1 40.22 1554 VAL A CA 1
ATOM 773 C C . VAL A 1 138 ? -17.975 8.205 -0.921 1 40.63 1554 VAL A C 1
ATOM 774 O O . VAL A 1 138 ? -18.563 9.227 -0.581 1 40.5 1554 VAL A O 1
ATOM 778 N N . ILE A 1 139 ? -17.587 7.973 -2.187 1 40.32 1555 ILE A N 1
ATOM 779 C CA . ILE A 1 139 ? -17.765 8.947 -3.258 1 41.38 1555 ILE A CA 1
ATOM 780 C C . ILE A 1 139 ? -18.477 8.34 -4.454 1 40.8 1555 ILE A C 1
ATOM 781 O O . ILE A 1 139 ? -18.464 7.136 -4.614 1 40.69 1555 ILE A O 1
ATOM 786 N N . LEU A 1 140 ? -19.086 9.165 -5.298 1 39.73 1556 LEU A N 1
ATOM 787 C CA . LEU A 1 140 ? -19.713 8.673 -6.52 1 39.05 1556 LEU A CA 1
ATOM 788 C C . LEU A 1 140 ? -18.693 8.795 -7.643 1 37.21 1556 LEU A C 1
ATOM 789 O O . LEU A 1 140 ? -18.228 9.891 -7.929 1 37.18 1556 LEU A O 1
ATOM 794 N N . THR A 1 141 ? -18.276 7.667 -8.233 1 35.92 1557 THR A N 1
ATOM 795 C CA . THR A 1 141 ? -17.313 7.688 -9.334 1 35.27 1557 THR A CA 1
ATOM 796 C C . THR A 1 141 ? -18.065 7.988 -10.654 1 36.29 1557 THR A C 1
ATOM 797 O O . THR A 1 141 ? -19.302 7.905 -10.711 1 37.12 1557 THR A O 1
ATOM 801 N N . GLU A 1 142 ? -17.321 8.296 -11.708 1 36.56 1558 GLU A N 1
ATOM 802 C CA . GLU A 1 142 ? -17.923 8.62 -13.005 1 37.4 1558 GLU A CA 1
ATOM 803 C C . GLU A 1 142 ? -18.607 7.419 -13.656 1 36.93 1558 GLU A C 1
ATOM 804 O O . GLU A 1 142 ? -19.668 7.587 -14.262 1 36.93 1558 GLU A O 1
ATOM 810 N N . LYS A 1 143 ? -18.019 6.205 -13.543 1 36.3 1559 LYS A N 1
ATOM 811 C CA . LYS A 1 143 ? -18.572 5.042 -14.25 1 36.84 1559 LYS A CA 1
ATOM 812 C C . LYS A 1 143 ? -18.644 3.738 -13.463 1 36.48 1559 LYS A C 1
ATOM 813 O O . LYS A 1 143 ? -19.061 2.734 -14.047 1 38.51 1559 LYS A O 1
ATOM 819 N N . LYS A 1 144 ? -18.115 3.693 -12.235 1 33.68 1560 LYS A N 1
ATOM 820 C CA . LYS A 1 144 ? -18.089 2.437 -11.482 1 32.83 1560 LYS A CA 1
ATOM 821 C C . LYS A 1 144 ? -19.114 2.341 -10.374 1 34.24 1560 LYS A C 1
ATOM 822 O O . LYS A 1 144 ? -19.135 1.32 -9.688 1 35.71 1560 LYS A O 1
ATOM 828 N N . GLY A 1 145 ? -19.968 3.351 -10.22 1 33.5 1561 GLY A N 1
ATOM 829 C CA . GLY A 1 145 ? -20.883 3.42 -9.086 1 33.67 1561 GLY A CA 1
ATOM 830 C C . GLY A 1 145 ? -20.176 4.108 -7.934 1 33.62 1561 GLY A C 1
ATOM 831 O O . GLY A 1 145 ? -19.278 4.935 -8.142 1 34.33 1561 GLY A O 1
ATOM 832 N N . TRP A 1 146 ? -20.569 3.791 -6.7 1 34 1562 TRP A N 1
ATOM 833 C CA . TRP A 1 146 ? -19.934 4.409 -5.539 1 34.98 1562 TRP A CA 1
ATOM 834 C C . TRP A 1 146 ? -18.558 3.772 -5.301 1 34.7 1562 TRP A C 1
ATOM 835 O O . TRP A 1 146 ? -18.297 2.661 -5.743 1 35.62 1562 TRP A O 1
ATOM 846 N N . GLY A 1 147 ? -17.674 4.513 -4.671 1 33.43 1563 GLY A N 1
ATOM 847 C CA . GLY A 1 147 ? -16.334 4.066 -4.362 1 33.56 1563 GLY A CA 1
ATOM 848 C C . GLY A 1 147 ? -15.865 4.56 -3.012 1 34.4 1563 GLY A C 1
ATOM 849 O O . GLY A 1 147 ? -16.601 5.238 -2.292 1 35.17 1563 GLY A O 1
ATOM 850 N N . LEU A 1 148 ? -14.646 4.223 -2.676 1 34.79 1564 LEU A N 1
ATOM 851 C CA . LEU A 1 148 ? -14.024 4.594 -1.414 1 36.31 1564 LEU A CA 1
ATOM 852 C C . LEU A 1 148 ? -12.825 5.472 -1.684 1 36.55 1564 LEU A C 1
ATOM 853 O O . LEU A 1 148 ? -12.055 5.187 -2.596 1 36.21 1564 LEU A O 1
ATOM 858 N N . ARG A 1 149 ? -12.611 6.484 -0.842 1 37.41 1565 ARG A N 1
ATOM 859 C CA . ARG A 1 149 ? -11.435 7.332 -0.979 1 38.97 1565 ARG A CA 1
ATOM 860 C C . ARG A 1 149 ? -10.796 7.65 0.375 1 39.45 1565 ARG A C 1
ATOM 861 O O . ARG A 1 149 ? -11.478 7.68 1.388 1 39.68 1565 ARG A O 1
ATOM 869 N N . ALA A 1 150 ? -9.494 7.849 0.383 1 40.76 1566 ALA A N 1
ATOM 870 C CA . ALA A 1 150 ? -8.762 8.207 1.587 1 42.43 1566 ALA A CA 1
ATOM 871 C C . ALA A 1 150 ? -9.154 9.643 1.998 1 44.86 1566 ALA A C 1
ATOM 872 O O . ALA A 1 150 ? -9.207 10.534 1.151 1 44.9 1566 ALA A O 1
ATOM 874 N N . ALA A 1 151 ? -9.527 9.845 3.268 1 46.29 1567 ALA A N 1
ATOM 875 C CA . ALA A 1 151 ? -9.842 11.186 3.769 1 48.12 1567 ALA A CA 1
ATOM 876 C C . ALA A 1 151 ? -8.599 11.871 4.396 1 49.95 1567 ALA A C 1
ATOM 877 O O . ALA A 1 151 ? -8.638 13.063 4.684 1 51.37 1567 ALA A O 1
ATOM 879 N N . LYS A 1 152 ? -7.507 11.117 4.585 1 49.95 1568 LYS A N 1
ATOM 880 C CA . LYS A 1 152 ? -6.206 11.533 5.104 1 50.66 1568 LYS A CA 1
ATOM 881 C C . LYS A 1 152 ? -5.143 10.755 4.33 1 50.19 1568 LYS A C 1
ATOM 882 O O . LYS A 1 152 ? -5.446 9.713 3.739 1 50.22 1568 LYS A O 1
ATOM 888 N N . ASP A 1 153 ? -3.88 11.208 4.371 1 49.26 1569 ASP A N 1
ATOM 889 C CA . ASP A 1 153 ? -2.775 10.463 3.766 1 49.43 1569 ASP A CA 1
ATOM 890 C C . ASP A 1 153 ? -2.643 9.119 4.548 1 48.05 1569 ASP A C 1
ATOM 891 O O . ASP A 1 153 ? -2.69 9.121 5.78 1 47.87 1569 ASP A O 1
ATOM 896 N N . LEU A 1 154 ? -2.576 7.995 3.842 1 46.97 1570 LEU A N 1
ATOM 897 C CA . LEU A 1 154 ? -2.464 6.695 4.491 1 46.48 1570 LEU A CA 1
ATOM 898 C C . LEU A 1 154 ? -1.116 6.1 4.203 1 47.16 1570 LEU A C 1
ATOM 899 O O . LEU A 1 154 ? -0.803 5.821 3.044 1 47.81 1570 LEU A O 1
ATOM 904 N N . PRO A 1 155 ? -0.323 5.806 5.243 1 46.52 1571 PRO A N 1
ATOM 905 C CA . PRO A 1 155 ? 0.959 5.128 5.004 1 46.42 1571 PRO A CA 1
ATOM 906 C C . PRO A 1 155 ? 0.762 3.734 4.41 1 46.74 1571 PRO A C 1
ATOM 907 O O . PRO A 1 155 ? -0.323 3.147 4.522 1 46.59 1571 PRO A O 1
ATOM 911 N N . SER A 1 156 ? 1.822 3.175 3.828 1 45.94 1572 SER A N 1
ATOM 912 C CA . SER A 1 156 ? 1.802 1.821 3.304 1 46.22 1572 SER A CA 1
ATOM 913 C C . SER A 1 156 ? 1.56 0.821 4.466 1 45.5 1572 SER A C 1
ATOM 914 O O . SER A 1 156 ? 1.957 1.085 5.605 1 45.18 1572 SER A O 1
ATOM 917 N N . ASN A 1 157 ? 0.868 -0.284 4.174 1 44.74 1573 ASN A N 1
ATOM 918 C CA . ASN A 1 157 ? 0.464 -1.349 5.093 1 44.94 1573 ASN A CA 1
ATOM 919 C C . ASN A 1 157 ? -0.434 -0.846 6.218 1 43.47 1573 ASN A C 1
ATOM 920 O O . ASN A 1 157 ? -0.332 -1.318 7.351 1 44.24 1573 ASN A O 1
ATOM 925 N N . THR A 1 158 ? -1.337 0.086 5.904 1 41.02 1574 THR A N 1
ATOM 926 C CA . THR A 1 158 ? -2.309 0.59 6.878 1 39.8 1574 THR A CA 1
ATOM 927 C C . THR A 1 158 ? -3.598 -0.198 6.708 1 37.12 1574 THR A C 1
ATOM 928 O O . THR A 1 158 ? -4.061 -0.373 5.578 1 35.49 1574 THR A O 1
ATOM 932 N N . PHE A 1 159 ? -4.185 -0.645 7.819 1 35.87 1575 PHE A N 1
ATOM 933 C CA . PHE A 1 159 ? -5.476 -1.334 7.796 1 34.84 1575 PHE A CA 1
ATOM 934 C C . PHE A 1 159 ? -6.564 -0.329 7.397 1 34.27 1575 PHE A C 1
ATOM 935 O O . PHE A 1 159 ? -6.7 0.725 8.018 1 34.98 1575 PHE A O 1
ATOM 943 N N . VAL A 1 160 ? -7.31 -0.633 6.338 1 32.66 1576 VAL A N 1
ATOM 944 C CA . VAL A 1 160 ? -8.36 0.25 5.858 1 33.15 1576 VAL A CA 1
ATOM 945 C C . VAL A 1 160 ? -9.682 -0.053 6.58 1 33.65 1576 VAL A C 1
ATOM 946 O O . VAL A 1 160 ? -10.105 0.736 7.437 1 33.3 1576 VAL A O 1
ATOM 950 N N . LEU A 1 161 ? -10.294 -1.227 6.292 1 33.72 1577 LEU A N 1
ATOM 951 C CA . LEU A 1 161 ? -11.57 -1.702 6.827 1 35.04 1577 LEU A CA 1
ATOM 952 C C . LEU A 1 161 ? -11.59 -3.227 6.688 1 33.16 1577 LEU A C 1
ATOM 953 O O . LEU A 1 161 ? -10.922 -3.792 5.812 1 32.73 1577 LEU A O 1
ATOM 958 N N . GLU A 1 162 ? -12.453 -3.878 7.459 1 32.11 1578 GLU A N 1
ATOM 959 C CA . GLU A 1 162 ? -12.667 -5.305 7.282 1 31.3 1578 GLU A CA 1
ATOM 960 C C . GLU A 1 162 ? -13.762 -5.466 6.21 1 30.55 1578 GLU A C 1
ATOM 961 O O . GLU A 1 162 ? -14.732 -4.705 6.224 1 30.36 1578 GLU A O 1
ATOM 967 N N . TYR A 1 163 ? -13.673 -6.498 5.361 1 30.41 1579 TYR A N 1
ATOM 968 C CA . TYR A 1 163 ? -14.748 -6.777 4.397 1 30.16 1579 TYR A CA 1
ATOM 969 C C . TYR A 1 163 ? -15.765 -7.644 5.14 1 31.12 1579 TYR A C 1
ATOM 970 O O . TYR A 1 163 ? -15.565 -8.846 5.22 1 31.47 1579 TYR A O 1
ATOM 979 N N . CYS A 1 164 ? -16.848 -7.043 5.674 1 30.85 1580 CYS A N 1
ATOM 980 C CA . CYS A 1 164 ? -17.879 -7.756 6.447 1 31.67 1580 CYS A CA 1
ATOM 981 C C . CYS A 1 164 ? -19.076 -8.108 5.599 1 31.51 1580 CYS A C 1
ATOM 982 O O . CYS A 1 164 ? -19.391 -7.414 4.647 1 31.1 1580 CYS A O 1
ATOM 985 N N . GLY A 1 165 ? -19.808 -9.131 6.02 1 31.68 1581 GLY A N 1
ATOM 986 C CA . GLY A 1 165 ? -21.035 -9.516 5.333 1 31.73 1581 GLY A CA 1
ATOM 987 C C . GLY A 1 165 ? -21.607 -10.792 5.9 1 32.39 1581 GLY A C 1
ATOM 988 O O . GLY A 1 165 ? -21.207 -11.241 6.981 1 33.7 1581 GLY A O 1
ATOM 989 N N . GLU A 1 166 ? -22.548 -11.379 5.184 1 32.18 1582 GLU A N 1
ATOM 990 C CA . GLU A 1 166 ? -23.112 -12.661 5.559 1 32.74 1582 GLU A CA 1
ATOM 991 C C . GLU A 1 166 ? -22.207 -13.79 5.031 1 34.14 1582 GLU A C 1
ATOM 992 O O . GLU A 1 166 ? -21.909 -13.817 3.834 1 34.86 1582 GLU A O 1
ATOM 998 N N . VAL A 1 167 ? -21.821 -14.74 5.896 1 33.56 1583 VAL A N 1
ATOM 999 C CA . VAL A 1 167 ? -21.006 -15.866 5.483 1 35.12 1583 VAL A CA 1
ATOM 1000 C C . VAL A 1 167 ? -21.927 -17.013 5.064 1 36.11 1583 VAL A C 1
ATOM 1001 O O . VAL A 1 167 ? -22.814 -17.422 5.813 1 36.37 1583 VAL A O 1
ATOM 1005 N N . LEU A 1 168 ? -21.766 -17.452 3.832 1 36.01 1584 LEU A N 1
ATOM 1006 C CA . LEU A 1 168 ? -22.592 -18.482 3.213 1 37.2 1584 LEU A CA 1
ATOM 1007 C C . LEU A 1 168 ? -21.807 -19.739 2.978 1 38.83 1584 LEU A C 1
ATOM 1008 O O . LEU A 1 168 ? -20.615 -19.681 2.648 1 38.86 1584 LEU A O 1
ATOM 1013 N N . ASP A 1 169 ? -22.503 -20.888 3.029 1 39.93 1585 ASP A N 1
ATOM 1014 C CA . ASP A 1 169 ? -21.881 -22.136 2.585 1 41.82 1585 ASP A CA 1
ATOM 1015 C C . ASP A 1 169 ? -22.212 -22.265 1.055 1 42.71 1585 ASP A C 1
ATOM 1016 O O . ASP A 1 169 ? -22.917 -21.408 0.515 1 42.37 1585 ASP A O 1
ATOM 1021 N N . HIS A 1 170 ? -21.732 -23.306 0.375 1 44.17 1586 HIS A N 1
ATOM 1022 C CA . HIS A 1 170 ? -21.963 -23.446 -1.071 1 45.17 1586 HIS A CA 1
ATOM 1023 C C . HIS A 1 170 ? -23.441 -23.444 -1.487 1 44.23 1586 HIS A C 1
ATOM 1024 O O . HIS A 1 170 ? -23.773 -22.797 -2.478 1 44.34 1586 HIS A O 1
ATOM 1031 N N . LYS A 1 171 ? -24.332 -24.114 -0.738 1 43.05 1587 LYS A N 1
ATOM 1032 C CA . LYS A 1 171 ? -25.754 -24.115 -1.095 1 42.2 1587 LYS A CA 1
ATOM 1033 C C . LYS A 1 171 ? -26.339 -22.709 -0.965 1 39.86 1587 LYS A C 1
ATOM 1034 O O . LYS A 1 171 ? -27.149 -22.288 -1.799 1 39.41 1587 LYS A O 1
ATOM 1040 N N . GLU A 1 172 ? -26.003 -22.017 0.132 1 38.73 1588 GLU A N 1
ATOM 1041 C CA . GLU A 1 172 ? -26.511 -20.659 0.348 1 37.67 1588 GLU A CA 1
ATOM 1042 C C . GLU A 1 172 ? -25.957 -19.699 -0.704 1 36.3 1588 GLU A C 1
ATOM 1043 O O . GLU A 1 172 ? -26.663 -18.815 -1.152 1 35.4 1588 GLU A O 1
ATOM 1049 N N . PHE A 1 173 ? -24.706 -19.896 -1.111 1 36.83 1589 PHE A N 1
ATOM 1050 C CA . PHE A 1 173 ? -24.077 -19.071 -2.142 1 37.83 1589 PHE A CA 1
ATOM 1051 C C . PHE A 1 173 ? -24.85 -19.23 -3.462 1 37.52 1589 PHE A C 1
ATOM 1052 O O . PHE A 1 173 ? -25.291 -18.236 -4.027 1 36.46 1589 PHE A O 1
ATOM 1060 N N . LYS A 1 174 ? -25.131 -20.482 -3.874 1 37.8 1590 LYS A N 1
ATOM 1061 C CA . LYS A 1 174 ? -25.914 -20.715 -5.102 1 38.13 1590 LYS A CA 1
ATOM 1062 C C . LYS A 1 174 ? -27.282 -20.089 -5.026 1 37.64 1590 LYS A C 1
ATOM 1063 O O . LYS A 1 174 ? -27.738 -19.487 -5.991 1 38.55 1590 LYS A O 1
ATOM 1069 N N . ALA A 1 175 ? -27.908 -20.125 -3.845 1 36.47 1591 ALA A N 1
ATOM 1070 C CA . ALA A 1 175 ? -29.207 -19.507 -3.607 1 36.28 1591 ALA A CA 1
ATOM 1071 C C . ALA A 1 175 ? -29.152 -17.975 -3.85 1 35.57 1591 ALA A C 1
ATOM 1072 O O . ALA A 1 175 ? -30.038 -17.414 -4.495 1 34.74 1591 ALA A O 1
ATOM 1074 N N . ARG A 1 176 ? -28.072 -17.311 -3.36 1 34.75 1592 ARG A N 1
ATOM 1075 C CA . ARG A 1 176 ? -27.902 -15.876 -3.559 1 34.64 1592 ARG A CA 1
ATOM 1076 C C . ARG A 1 176 ? -27.587 -15.618 -5.035 1 34.6 1592 ARG A C 1
ATOM 1077 O O . ARG A 1 176 ? -28.137 -14.703 -5.583 1 35.02 1592 ARG A O 1
ATOM 1085 N N . VAL A 1 177 ? -26.756 -16.438 -5.678 1 35.16 1593 VAL A N 1
ATOM 1086 C CA . VAL A 1 177 ? -26.456 -16.298 -7.116 1 36.22 1593 VAL A CA 1
ATOM 1087 C C . VAL A 1 177 ? -27.747 -16.299 -7.959 1 37.98 1593 VAL A C 1
ATOM 1088 O O . VAL A 1 177 ? -27.968 -15.401 -8.777 1 37.67 1593 VAL A O 1
ATOM 1092 N N . LYS A 1 178 ? -28.659 -17.233 -7.647 1 38.6 1594 LYS A N 1
ATOM 1093 C CA . LYS A 1 178 ? -29.931 -17.337 -8.346 1 38.86 1594 LYS A CA 1
ATOM 1094 C C . LYS A 1 178 ? -30.797 -16.12 -8.11 1 38.66 1594 LYS A C 1
ATOM 1095 O O . LYS A 1 178 ? -31.326 -15.556 -9.063 1 39.66 1594 LYS A O 1
ATOM 1101 N N . GLU A 1 179 ? -30.878 -15.651 -6.867 1 37.49 1595 GLU A N 1
ATOM 1102 C CA . GLU A 1 179 ? -31.631 -14.452 -6.536 1 37.42 1595 GLU A CA 1
ATOM 1103 C C . GLU A 1 179 ? -31.07 -13.211 -7.265 1 37.24 1595 GLU A C 1
ATOM 1104 O O . GLU A 1 179 ? -31.848 -12.434 -7.815 1 38.06 1595 GLU A O 1
ATOM 1110 N N . TYR A 1 180 ? -29.744 -13.005 -7.239 1 36 1596 TYR A N 1
ATOM 1111 C CA . TYR A 1 180 ? -29.153 -11.807 -7.864 1 35.5 1596 TYR A CA 1
ATOM 1112 C C . TYR A 1 180 ? -29.28 -11.852 -9.397 1 36.84 1596 TYR A C 1
ATOM 1113 O O . TYR A 1 180 ? -29.484 -10.814 -10.025 1 37.77 1596 TYR A O 1
ATOM 1122 N N . ALA A 1 181 ? -29.25 -13.054 -9.981 1 37.45 1597 ALA A N 1
ATOM 1123 C CA . ALA A 1 181 ? -29.449 -13.231 -11.42 1 39.25 1597 ALA A CA 1
ATOM 1124 C C . ALA A 1 181 ? -30.89 -12.905 -11.808 1 40.92 1597 ALA A C 1
ATOM 1125 O O . ALA A 1 181 ? -31.121 -12.281 -12.838 1 41.51 1597 ALA A O 1
ATOM 1127 N N . ARG A 1 182 ? -31.858 -13.293 -10.967 1 41.93 1598 ARG A N 1
ATOM 1128 C CA . ARG A 1 182 ? -33.278 -13.002 -11.198 1 43.46 1598 ARG A CA 1
ATOM 1129 C C . ARG A 1 182 ? -33.57 -11.51 -11.038 1 44.03 1598 ARG A C 1
ATOM 1130 O O . ARG A 1 182 ? -34.413 -10.963 -11.745 1 44.63 1598 ARG A O 1
ATOM 1138 N N . ASN A 1 183 ? -32.858 -10.845 -10.124 1 43.73 1599 ASN A N 1
ATOM 1139 C CA . ASN A 1 183 ? -33.022 -9.414 -9.889 1 44.04 1599 ASN A CA 1
ATOM 1140 C C . ASN A 1 183 ? -32.321 -8.548 -10.929 1 42.54 1599 ASN A C 1
ATOM 1141 O O . ASN A 1 183 ? -32.533 -7.343 -10.922 1 42.83 1599 ASN A O 1
ATOM 1146 N N . LYS A 1 184 ? -31.463 -9.135 -11.772 1 41.9 1600 LYS A N 1
ATOM 1147 C CA . LYS A 1 184 ? -30.667 -8.453 -12.801 1 41.65 1600 LYS A CA 1
ATOM 1148 C C . LYS A 1 184 ? -29.702 -7.459 -12.15 1 40.4 1600 LYS A C 1
ATOM 1149 O O . LYS A 1 184 ? -29.519 -6.349 -12.655 1 40.53 1600 LYS A O 1
ATOM 1155 N N . ASN A 1 185 ? -29.094 -7.851 -11.016 1 39.15 1601 ASN A N 1
ATOM 1156 C CA . ASN A 1 185 ? -28.156 -6.967 -10.32 1 38.4 1601 ASN A CA 1
ATOM 1157 C C . ASN A 1 185 ? -26.958 -6.621 -11.189 1 37.87 1601 ASN A C 1
ATOM 1158 O O . ASN A 1 185 ? -26.505 -7.437 -11.988 1 37.22 1601 ASN A O 1
ATOM 1163 N N . ILE A 1 186 ? -26.46 -5.389 -11.04 1 38.72 1602 ILE A N 1
ATOM 1164 C CA . ILE A 1 186 ? -25.291 -4.925 -11.786 1 39.46 1602 ILE A CA 1
ATOM 1165 C C . ILE A 1 186 ? -24.024 -5.086 -10.936 1 38.41 1602 ILE A C 1
ATOM 1166 O O . ILE A 1 186 ? -22.951 -5.351 -11.479 1 40.13 1602 ILE A O 1
ATOM 1171 N N . HIS A 1 187 ? -24.129 -4.867 -9.625 1 35.77 1603 HIS A N 1
ATOM 1172 C CA . HIS A 1 187 ? -22.974 -4.956 -8.739 1 35.32 1603 HIS A CA 1
ATOM 1173 C C . HIS A 1 187 ? -22.984 -6.249 -7.966 1 33.86 1603 HIS A C 1
ATOM 1174 O O . HIS A 1 187 ? -24.052 -6.742 -7.578 1 34.27 1603 HIS A O 1
ATOM 1181 N N . TYR A 1 188 ? -21.796 -6.805 -7.75 1 31.84 1604 TYR A N 1
ATOM 1182 C CA . TYR A 1 188 ? -21.624 -8.088 -7.055 1 31.53 1604 TYR A CA 1
ATOM 1183 C C . TYR A 1 188 ? -20.724 -7.892 -5.851 1 29.96 1604 TYR A C 1
ATOM 1184 O O . TYR A 1 188 ? -19.749 -7.156 -5.94 1 29.63 1604 TYR A O 1
ATOM 1193 N N . TYR A 1 189 ? -21.077 -8.508 -4.73 1 29.98 1605 TYR A N 1
ATOM 1194 C CA . TYR A 1 189 ? -20.381 -8.302 -3.458 1 29.7 1605 TYR A CA 1
ATOM 1195 C C . TYR A 1 189 ? -19.945 -9.621 -2.796 1 29.37 1605 TYR A C 1
ATOM 1196 O O . TYR A 1 189 ? -19.972 -9.732 -1.554 1 29.28 1605 TYR A O 1
ATOM 1205 N N . PHE A 1 190 ? -19.542 -10.606 -3.593 1 29.23 1606 PHE A N 1
ATOM 1206 C CA . PHE A 1 190 ? -19.092 -11.896 -3.058 1 29.76 1606 PHE A CA 1
ATOM 1207 C C . PHE A 1 190 ? -17.573 -11.898 -2.913 1 30.16 1606 PHE A C 1
ATOM 1208 O O . PHE A 1 190 ? -16.865 -11.572 -3.859 1 30.37 1606 PHE A O 1
ATOM 1216 N N . MET A 1 191 ? -17.081 -12.328 -1.763 1 30.7 1607 MET A N 1
ATOM 1217 C CA . MET A 1 191 ? -15.658 -12.433 -1.469 1 31.26 1607 MET A CA 1
ATOM 1218 C C . MET A 1 191 ? -15.417 -13.875 -0.962 1 32.53 1607 MET A C 1
ATOM 1219 O O . MET A 1 191 ? -16.011 -14.292 0.036 1 32.15 1607 MET A O 1
ATOM 1224 N N . ALA A 1 192 ? -14.539 -14.639 -1.64 1 32.97 1608 ALA A N 1
ATOM 1225 C CA . ALA A 1 192 ? -14.218 -16 -1.197 1 34.38 1608 ALA A CA 1
ATOM 1226 C C . ALA A 1 192 ? -13.46 -15.892 0.119 1 35.23 1608 ALA A C 1
ATOM 1227 O O . ALA A 1 192 ? -12.502 -15.138 0.181 1 35.89 1608 ALA A O 1
ATOM 1229 N N . LEU A 1 193 ? -13.891 -16.599 1.173 1 34.52 1609 LEU A N 1
ATOM 1230 C CA . LEU A 1 193 ? -13.16 -16.537 2.446 1 35.63 1609 LEU A CA 1
ATOM 1231 C C . LEU A 1 193 ? -12.234 -17.765 2.647 1 38.57 1609 LEU A C 1
ATOM 1232 O O . LEU A 1 193 ? -11.023 -17.604 2.802 1 38.44 1609 LEU A O 1
ATOM 1237 N N . LYS A 1 194 ? -12.802 -18.968 2.64 1 41.06 1610 LYS A N 1
ATOM 1238 C CA . LYS A 1 194 ? -12.098 -20.262 2.742 1 44.7 1610 LYS A CA 1
ATOM 1239 C C . LYS A 1 194 ? -13.04 -21.338 2.176 1 48.64 1610 LYS A C 1
ATOM 1240 O O . LYS A 1 194 ? -14.154 -20.998 1.77 1 49.08 1610 LYS A O 1
ATOM 1246 N N . ASN A 1 195 ? -12.617 -22.623 2.076 1 51.52 1611 ASN A N 1
ATOM 1247 C CA . ASN A 1 195 ? -13.498 -23.69 1.532 1 54.41 1611 ASN A CA 1
ATOM 1248 C C . ASN A 1 195 ? -14.895 -23.684 2.143 1 55.77 1611 ASN A C 1
ATOM 1249 O O . ASN A 1 195 ? -15.026 -23.644 3.371 1 56.83 1611 ASN A O 1
ATOM 1254 N N . ASP A 1 196 ? -15.914 -23.606 1.282 1 55.81 1612 ASP A N 1
ATOM 1255 C CA . ASP A 1 196 ? -17.322 -23.519 1.663 1 56.24 1612 ASP A CA 1
ATOM 1256 C C . ASP A 1 196 ? -17.653 -22.309 2.558 1 54.71 1612 ASP A C 1
ATOM 1257 O O . ASP A 1 196 ? -18.543 -22.383 3.414 1 55.59 1612 ASP A O 1
ATOM 1262 N N . GLU A 1 197 ? -16.967 -21.184 2.325 1 51.51 1613 GLU A N 1
ATOM 1263 C CA . GLU A 1 197 ? -17.244 -19.937 3.029 1 48.65 1613 GLU A CA 1
ATOM 1264 C C . GLU A 1 197 ? -17.098 -18.769 2.025 1 44.09 1613 GLU A C 1
ATOM 1265 O O . GLU A 1 197 ? -15.994 -18.483 1.572 1 43.5 1613 GLU A O 1
ATOM 1271 N N . ILE A 1 198 ? -18.212 -18.156 1.648 1 40.6 1614 ILE A N 1
ATOM 1272 C CA . ILE A 1 198 ? -18.249 -16.964 0.798 1 38.32 1614 ILE A CA 1
ATOM 1273 C C . ILE A 1 198 ? -18.878 -15.852 1.624 1 35.28 1614 ILE A C 1
ATOM 1274 O O . ILE A 1 198 ? -19.939 -16.074 2.202 1 35.64 1614 ILE A O 1
ATOM 1279 N N . ILE A 1 199 ? -18.26 -14.663 1.665 1 33.23 1615 ILE A N 1
ATOM 1280 C CA . ILE A 1 199 ? -18.844 -13.507 2.341 1 32.51 1615 ILE A CA 1
ATOM 1281 C C . ILE A 1 199 ? -19.669 -12.795 1.295 1 32.05 1615 ILE A C 1
ATOM 1282 O O . ILE A 1 199 ? -19.179 -12.51 0.208 1 33.12 1615 ILE A O 1
ATOM 1287 N N . ASP A 1 200 ? -20.915 -12.555 1.595 1 30.86 1616 ASP A N 1
ATOM 1288 C CA . ASP A 1 200 ? -21.81 -11.842 0.719 1 30.32 1616 ASP A CA 1
ATOM 1289 C C . ASP A 1 200 ? -22.154 -10.52 1.4 1 29.84 1616 ASP A C 1
ATOM 1290 O O . ASP A 1 200 ? -22.835 -10.528 2.423 1 30.29 1616 ASP A O 1
ATOM 1295 N N . ALA A 1 201 ? -21.691 -9.393 0.839 1 29.06 1617 ALA A N 1
ATOM 1296 C CA . ALA A 1 201 ? -21.981 -8.075 1.404 1 29.42 1617 ALA A CA 1
ATOM 1297 C C . ALA A 1 201 ? -23.098 -7.33 0.649 1 30.19 1617 ALA A C 1
ATOM 1298 O O . ALA A 1 201 ? -23.247 -6.117 0.815 1 31.02 1617 ALA A O 1
ATOM 1300 N N . THR A 1 202 ? -23.899 -8.041 -0.163 1 30.26 1618 THR A N 1
ATOM 1301 C CA . THR A 1 202 ? -24.953 -7.395 -0.943 1 31.34 1618 THR A CA 1
ATOM 1302 C C . THR A 1 202 ? -26.028 -6.736 -0.068 1 32.33 1618 THR A C 1
ATOM 1303 O O . THR A 1 202 ? -26.42 -5.599 -0.323 1 32.3 1618 THR A O 1
ATOM 1307 N N . GLN A 1 203 ? -26.491 -7.454 0.95 1 32.56 1619 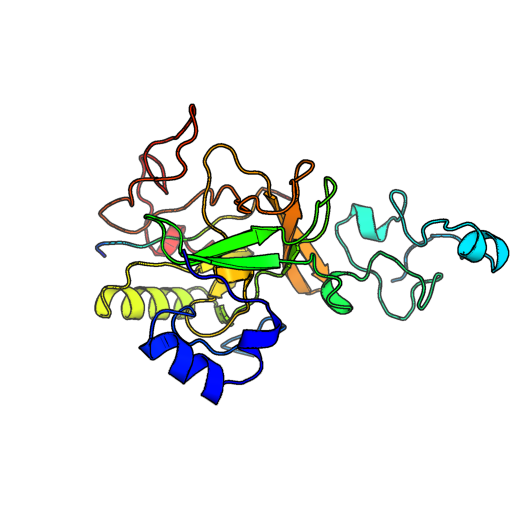GLN A N 1
ATOM 1308 C CA . GLN A 1 203 ? -27.596 -7.017 1.793 1 34.46 1619 GLN A CA 1
ATOM 1309 C C . GLN A 1 203 ? -27.094 -6.482 3.139 1 34.78 1619 GLN A C 1
ATOM 1310 O O . GLN A 1 203 ? -27.666 -5.54 3.686 1 35.44 1619 GLN A O 1
ATOM 1316 N N . LYS A 1 204 ? -26.061 -7.111 3.69 1 33.73 1620 LYS A N 1
ATOM 1317 C CA . LYS A 1 204 ? -25.491 -6.686 4.969 1 33.45 1620 LYS A CA 1
ATOM 1318 C C . LYS A 1 204 ? -23.993 -6.553 4.782 1 33.13 1620 LYS A C 1
ATOM 1319 O O . LYS A 1 204 ? -23.368 -7.441 4.201 1 33.03 1620 LYS A O 1
ATOM 1325 N N . GLY A 1 205 ? -23.423 -5.491 5.333 1 32.66 1621 GLY A N 1
ATOM 1326 C CA . GLY A 1 205 ? -21.981 -5.28 5.267 1 32.88 1621 GLY A CA 1
ATOM 1327 C C . GLY A 1 205 ? -21.606 -3.93 5.818 1 33.18 1621 GLY A C 1
ATOM 1328 O O . GLY A 1 205 ? -22.336 -3.36 6.637 1 32.99 1621 GLY A O 1
ATOM 1329 N N . ASN A 1 206 ? -2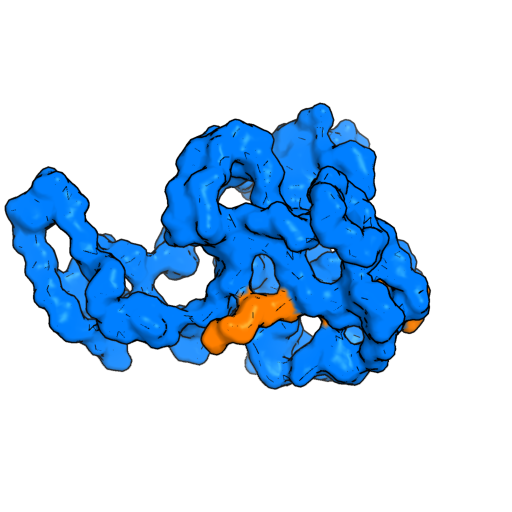0.443 -3.427 5.417 1 32.18 1622 ASN A N 1
ATOM 1330 C CA . ASN A 1 206 ? -20.009 -2.103 5.838 1 32.03 1622 ASN A CA 1
ATOM 1331 C C . ASN A 1 206 ? -19.455 -1.332 4.618 1 31.56 1622 ASN A C 1
ATOM 1332 O O . ASN A 1 206 ? -19.646 -1.796 3.484 1 30.73 1622 ASN A O 1
ATOM 1337 N N . CYS A 1 207 ? -18.785 -0.175 4.817 1 30.92 1623 CYS A N 1
ATOM 1338 C CA . CYS A 1 207 ? -18.352 0.609 3.663 1 32.24 1623 CYS A CA 1
ATOM 1339 C C . CYS A 1 207 ? -17.244 -0.029 2.829 1 30.73 1623 CYS A C 1
ATOM 1340 O O . CYS A 1 207 ? -16.997 0.437 1.713 1 31.01 1623 CYS A O 1
ATOM 1343 N N . SER A 1 208 ? -16.654 -1.145 3.303 1 29.69 1624 SER A N 1
ATOM 1344 C CA . SER A 1 208 ? -15.675 -1.875 2.493 1 29.09 1624 SER A CA 1
ATOM 1345 C C . SER A 1 208 ? -16.322 -2.43 1.218 1 29.19 1624 SER A C 1
ATOM 1346 O O . SER A 1 208 ? -15.604 -2.698 0.25 1 30.21 1624 SER A O 1
ATOM 1349 N N . ARG A 1 209 ? -17.663 -2.654 1.216 1 28.94 1625 ARG A N 1
ATOM 1350 C CA . ARG A 1 209 ? -18.347 -3.128 0.016 1 30.15 1625 ARG A CA 1
ATOM 1351 C C . ARG A 1 209 ? -18.269 -2.097 -1.156 1 31.38 1625 ARG A C 1
ATOM 1352 O O . ARG A 1 209 ? -18.619 -2.445 -2.278 1 32.46 1625 ARG A O 1
ATOM 1360 N N . PHE A 1 210 ? -17.811 -0.857 -0.907 1 30.86 1626 PHE A N 1
ATOM 1361 C CA . PHE A 1 210 ? -17.651 0.139 -1.966 1 31.96 1626 PHE A CA 1
ATOM 1362 C C . PHE A 1 210 ? -16.251 0.152 -2.627 1 32.45 1626 PHE A C 1
ATOM 1363 O O . PHE A 1 210 ? -16.053 0.941 -3.561 1 34.09 1626 PHE A O 1
ATOM 1371 N N . MET A 1 211 ? -15.29 -0.668 -2.149 1 30.61 1627 MET A N 1
ATOM 1372 C CA . MET A 1 211 ? -13.959 -0.651 -2.756 1 30.7 1627 MET A CA 1
ATOM 1373 C C . MET A 1 211 ? -13.976 -1.189 -4.191 1 29.97 1627 MET A C 1
ATOM 1374 O O . MET A 1 211 ? -14.369 -2.337 -4.428 1 29.14 1627 MET A O 1
ATOM 1379 N N . ASN A 1 212 ? -13.561 -0.354 -5.148 1 29.51 1628 ASN A N 1
ATOM 1380 C CA . ASN A 1 212 ? -13.567 -0.735 -6.537 1 30.14 1628 ASN A CA 1
ATOM 1381 C C . ASN A 1 212 ? -12.307 -1.503 -6.958 1 30.06 1628 ASN A C 1
ATOM 1382 O O . ASN A 1 212 ? -11.284 -1.547 -6.247 1 30.31 1628 ASN A O 1
ATOM 1387 N N . HIS A 1 213 ? -12.408 -2.146 -8.117 1 29.94 1629 HIS A N 1
ATOM 1388 C CA . HIS A 1 213 ? -11.304 -2.887 -8.694 1 30.54 1629 HIS A CA 1
ATOM 1389 C C . HIS A 1 213 ? -10.35 -1.947 -9.431 1 30.5 1629 HIS A C 1
ATOM 1390 O O . HIS A 1 213 ? -10.776 -1.011 -10.114 1 30.26 1629 HIS A O 1
ATOM 1397 N N . SER A 1 214 ? -9.053 -2.267 -9.372 1 31.53 1630 SER A N 1
ATOM 1398 C CA . SER A 1 214 ? -8.08 -1.622 -10.24 1 33.09 1630 SER A CA 1
ATOM 1399 C C . SER A 1 214 ? -7.053 -2.659 -10.684 1 34.48 1630 SER A C 1
ATOM 1400 O O . SER A 1 214 ? -6.676 -3.539 -9.9 1 33.86 1630 SER A O 1
ATOM 1403 N N . CYS A 1 215 ? -6.638 -2.559 -11.954 1 35.7 1631 CYS A N 1
ATOM 1404 C CA . CYS A 1 215 ? -5.582 -3.377 -12.52 1 37.59 1631 CYS A CA 1
ATOM 1405 C C . CYS A 1 215 ? -4.188 -2.939 -11.978 1 39.76 1631 CYS A C 1
ATOM 1406 O O . CYS A 1 215 ? -3.258 -3.741 -12.035 1 40.9 1631 CYS A O 1
ATOM 1409 N N . GLU A 1 216 ? -4.067 -1.711 -11.394 1 39.53 1632 GLU A N 1
ATOM 1410 C CA . GLU A 1 216 ? -2.846 -1.23 -10.716 1 40.94 1632 GLU A CA 1
ATOM 1411 C C . GLU A 1 216 ? -3.324 -0.661 -9.375 1 39.45 1632 GLU A C 1
ATOM 1412 O O . GLU A 1 216 ? -3.499 0.549 -9.237 1 39.28 1632 GLU A O 1
ATOM 1418 N N . PRO A 1 217 ? -3.661 -1.533 -8.416 1 38.77 1633 PRO A N 1
ATOM 1419 C CA . PRO A 1 217 ? -4.309 -1.052 -7.197 1 38.27 1633 PRO A CA 1
ATOM 1420 C C . PRO A 1 217 ? -3.377 -0.45 -6.137 1 37.95 1633 PRO A C 1
ATOM 1421 O O . PRO A 1 217 ? -2.148 -0.529 -6.241 1 38.71 1633 PRO A O 1
ATOM 1425 N N . ASN A 1 218 ? -3.976 0.16 -5.111 1 36.07 1634 ASN A N 1
ATOM 1426 C CA . ASN A 1 218 ? -3.204 0.683 -3.984 1 35.85 1634 ASN A CA 1
ATOM 1427 C C . ASN A 1 218 ? -3.525 -0.045 -2.653 1 36 1634 ASN A C 1
ATOM 1428 O O . ASN A 1 218 ? -2.978 0.325 -1.61 1 36.95 1634 ASN A O 1
ATOM 1433 N N . CYS A 1 219 ? -4.412 -1.068 -2.692 1 34.66 1635 CYS A N 1
ATOM 1434 C CA . CYS A 1 219 ? -4.765 -1.882 -1.527 1 34.13 1635 CYS A CA 1
ATOM 1435 C C . CYS A 1 219 ? -4.711 -3.342 -1.911 1 33.89 1635 CYS A C 1
ATOM 1436 O O . CYS A 1 219 ? -4.753 -3.706 -3.092 1 33.79 1635 CYS A O 1
ATOM 1439 N N . GLU A 1 220 ? -4.708 -4.189 -0.898 1 33.3 1636 GLU A N 1
ATOM 1440 C CA . GLU A 1 220 ? -4.774 -5.624 -1.07 1 33.26 1636 GLU A CA 1
ATOM 1441 C C . GLU A 1 220 ? -5.606 -6.198 0.07 1 33.51 1636 GLU A C 1
ATOM 1442 O O . GLU A 1 220 ? -5.761 -5.548 1.109 1 34.71 1636 GLU A O 1
ATOM 1448 N N . THR A 1 221 ? -6.063 -7.437 -0.082 1 32.58 1637 THR A N 1
ATOM 1449 C CA . THR A 1 221 ? -6.698 -8.122 1.042 1 32.61 1637 THR A CA 1
ATOM 1450 C C . THR A 1 221 ? -5.573 -8.775 1.88 1 32.37 1637 THR A C 1
ATOM 1451 O O . THR A 1 221 ? -4.457 -9.037 1.38 1 32.28 1637 THR A O 1
ATOM 1455 N N . GLN A 1 222 ? -5.884 -9.021 3.141 1 31.66 1638 GLN A N 1
ATOM 1456 C CA . GLN A 1 222 ? -5.085 -9.814 4.063 1 32.57 1638 GLN A CA 1
ATOM 1457 C C . GLN A 1 222 ? -6.098 -10.604 4.893 1 33.16 1638 GLN A C 1
ATOM 1458 O O . GLN A 1 222 ? -7.089 -10.022 5.388 1 32.94 1638 GLN A O 1
ATOM 1464 N N . LYS A 1 223 ? -5.924 -11.93 4.951 1 33.26 1639 LYS A N 1
ATOM 1465 C CA . LYS A 1 223 ? -6.825 -12.806 5.691 1 33.52 1639 LYS A CA 1
ATOM 1466 C C . LYS A 1 223 ? -6.27 -13.048 7.072 1 33.85 1639 LYS A C 1
ATOM 1467 O O . LYS A 1 223 ? -5.194 -13.626 7.229 1 34.1 1639 LYS A O 1
ATOM 1473 N N . TRP A 1 224 ? -6.94 -12.509 8.062 1 33.08 1640 TRP A N 1
ATOM 1474 C CA . TRP A 1 224 ? -6.481 -12.552 9.446 1 33.42 1640 TRP A CA 1
ATOM 1475 C C . TRP A 1 224 ? -7.328 -13.465 10.296 1 35 1640 TRP A C 1
ATOM 1476 O O . TRP A 1 224 ? -8.542 -13.535 10.107 1 35.17 1640 TRP A O 1
ATOM 1487 N N . THR A 1 225 ? -6.714 -14.109 11.29 1 35.24 1641 THR A N 1
ATOM 1488 C CA . THR A 1 225 ? -7.451 -14.967 12.216 1 36 1641 THR A CA 1
ATOM 1489 C C . THR A 1 225 ? -7.685 -14.205 13.521 1 36.11 1641 THR A C 1
ATOM 1490 O O . THR A 1 225 ? -6.74 -13.684 14.122 1 35.62 1641 THR A O 1
ATOM 1494 N N . VAL A 1 226 ? -8.949 -14.083 13.907 1 37.01 1642 VAL A N 1
ATOM 1495 C CA . VAL A 1 226 ? -9.369 -13.399 15.125 1 38.25 1642 VAL A CA 1
ATOM 1496 C C . VAL A 1 226 ? -10.199 -14.388 15.918 1 40 1642 VAL A C 1
ATOM 1497 O O . VAL A 1 226 ? -11.261 -14.809 15.447 1 40.1 1642 VAL A O 1
ATOM 1501 N N . ASN A 1 227 ? -9.703 -14.817 17.09 1 41.55 1643 ASN A N 1
ATOM 1502 C CA . ASN A 1 227 ? -10.392 -15.813 17.922 1 43.72 1643 ASN A CA 1
ATOM 1503 C C . ASN A 1 227 ? -10.697 -17.103 17.155 1 44.35 1643 ASN A C 1
ATOM 1504 O O . ASN A 1 227 ? -11.813 -17.608 17.21 1 45.87 1643 ASN A O 1
ATOM 1509 N N . GLY A 1 228 ? -9.73 -17.583 16.396 1 44.12 1644 GLY A N 1
ATOM 1510 C CA . GLY A 1 228 ? -9.902 -18.778 15.58 1 44.95 1644 GLY A CA 1
ATOM 1511 C C . GLY A 1 228 ? -10.769 -18.623 14.343 1 45.5 1644 GLY A C 1
ATOM 1512 O O . GLY A 1 228 ? -11.003 -19.609 13.638 1 46.97 1644 GLY A O 1
ATOM 1513 N N . GLN A 1 229 ? -11.29 -17.405 14.063 1 43.78 1645 GLN A N 1
ATOM 1514 C CA . GLN A 1 229 ? -12.143 -17.195 12.886 1 42.83 1645 GLN A CA 1
ATOM 1515 C C . GLN A 1 229 ? -11.413 -16.38 11.82 1 40.04 1645 GLN A C 1
ATOM 1516 O O . GLN A 1 229 ? -10.761 -15.39 12.148 1 38.51 1645 GLN A O 1
ATOM 1522 N N . LEU A 1 230 ? -11.508 -16.815 10.554 1 38.3 1646 LEU A N 1
ATOM 1523 C CA . LEU A 1 230 ? -10.838 -16.117 9.476 1 37.85 1646 LEU A CA 1
ATOM 1524 C C . LEU A 1 230 ? -11.679 -14.926 9.028 1 36.06 1646 LEU A C 1
ATOM 1525 O O . LEU A 1 230 ? -12.901 -15.013 8.903 1 34.96 1646 LEU A O 1
ATOM 1530 N N . ARG A 1 231 ? -11.013 -13.796 8.83 1 35.58 1647 ARG A N 1
ATOM 1531 C CA . ARG A 1 231 ? -11.627 -12.549 8.397 1 35.06 1647 ARG A CA 1
ATOM 1532 C C . ARG A 1 231 ? -10.784 -11.933 7.275 1 35.69 1647 ARG A C 1
ATOM 1533 O O . ARG A 1 231 ? -9.575 -12.166 7.217 1 36 1647 ARG A O 1
ATOM 1541 N N . VAL A 1 232 ? -11.41 -11.174 6.376 1 34.31 1648 VAL A N 1
ATOM 1542 C CA . VAL A 1 232 ? -10.677 -10.522 5.287 1 34.92 1648 VAL A CA 1
ATOM 1543 C C . VAL A 1 232 ? -10.67 -9.047 5.586 1 34.12 1648 VAL A C 1
ATOM 1544 O O . VAL A 1 232 ? -11.731 -8.494 5.834 1 33.93 1648 VAL A O 1
ATOM 1548 N N . GLY A 1 233 ? -9.52 -8.404 5.479 1 33.32 1649 GLY A N 1
ATOM 1549 C CA . GLY A 1 233 ? -9.443 -6.958 5.61 1 33.42 1649 GLY A CA 1
ATOM 1550 C C . GLY A 1 233 ? -8.68 -6.338 4.449 1 32.83 1649 GLY A C 1
ATOM 1551 O O . GLY A 1 233 ? -7.913 -7.026 3.774 1 32.77 1649 GLY A O 1
ATOM 1552 N N . PHE A 1 234 ? -8.889 -5.032 4.196 1 31.71 1650 PHE A N 1
ATOM 1553 C CA . PHE A 1 234 ? -8.15 -4.29 3.164 1 31.8 1650 PHE A CA 1
ATOM 1554 C C . PHE A 1 234 ? -7.001 -3.521 3.822 1 32.13 1650 PHE A C 1
ATOM 1555 O O . PHE A 1 234 ? -7.162 -2.975 4.917 1 31.3 1650 PHE A O 1
ATOM 1563 N N . PHE A 1 235 ? -5.825 -3.552 3.184 1 31.89 1651 PHE A N 1
ATOM 1564 C CA . PHE A 1 235 ? -4.624 -2.9 3.693 1 32.92 1651 PHE A CA 1
ATOM 1565 C C . PHE A 1 235 ? -3.975 -2.134 2.558 1 34.27 1651 PHE A C 1
ATOM 1566 O O . PHE A 1 235 ? -3.876 -2.673 1.453 1 34.48 1651 PHE A O 1
ATOM 1574 N N . THR A 1 236 ? -3.504 -0.895 2.808 1 35.46 1652 THR A N 1
ATOM 1575 C CA . THR A 1 236 ? -2.805 -0.151 1.749 1 37.28 1652 THR A CA 1
ATOM 1576 C C . THR A 1 236 ? -1.489 -0.884 1.406 1 38.99 1652 THR A C 1
ATOM 1577 O O . THR A 1 236 ? -0.907 -1.579 2.233 1 38.63 1652 THR A O 1
ATOM 1581 N N . THR A 1 237 ? -1.085 -0.784 0.172 1 40.09 1653 THR A N 1
ATOM 1582 C CA . THR A 1 237 ? 0.112 -1.438 -0.34 1 42.7 1653 THR A CA 1
ATOM 1583 C C . THR A 1 237 ? 1.248 -0.405 -0.659 1 44.34 1653 THR A C 1
ATOM 1584 O O . THR A 1 237 ? 2.378 -0.774 -0.991 1 44.8 1653 THR A O 1
ATOM 1588 N N . LYS A 1 238 ? 0.925 0.877 -0.54 1 44.77 1654 LYS A N 1
ATOM 1589 C CA . LYS A 1 238 ? 1.771 2.016 -0.796 1 46.12 1654 LYS A CA 1
ATOM 1590 C C . LYS A 1 238 ? 1.143 3.211 -0.063 1 47 1654 LYS A C 1
ATOM 1591 O O . LYS A 1 238 ? 0.04 3.106 0.486 1 47.27 1654 LYS A O 1
ATOM 1597 N N . LEU A 1 239 ? 1.837 4.359 -0.064 1 47.27 1655 LEU A N 1
ATOM 1598 C CA . LEU A 1 239 ? 1.334 5.593 0.508 1 47.97 1655 LEU A CA 1
ATOM 1599 C C . LEU A 1 239 ? 0.184 6.044 -0.376 1 47.78 1655 LEU A C 1
ATOM 1600 O O . LEU A 1 239 ? 0.342 6.138 -1.598 1 47.75 1655 LEU A O 1
ATOM 1605 N N . VAL A 1 240 ? -0.983 6.273 0.226 1 47.06 1656 VAL A N 1
ATOM 1606 C CA . VAL A 1 240 ? -2.148 6.716 -0.526 1 46.62 1656 VAL A CA 1
ATOM 1607 C C . VAL A 1 240 ? -2.421 8.139 -0.12 1 47.28 1656 VAL A C 1
ATOM 1608 O O . VAL A 1 240 ? -2.765 8.384 1.027 1 47.35 1656 VAL A O 1
ATOM 1612 N N . PRO A 1 241 ? -2.254 9.105 -1.037 1 47.87 1657 PRO A N 1
ATOM 1613 C CA . PRO A 1 241 ? -2.509 10.502 -0.677 1 48.22 1657 PRO A CA 1
ATOM 1614 C C . PRO A 1 241 ? -3.984 10.778 -0.423 1 48.43 1657 PRO A C 1
ATOM 1615 O O . PRO A 1 241 ? -4.851 10.1 -0.984 1 49.07 1657 PRO A O 1
ATOM 1619 N N . SER A 1 242 ? -4.271 11.778 0.426 1 47.64 1658 SER A N 1
ATOM 1620 C CA . SER A 1 242 ? -5.624 12.212 0.759 1 47.44 1658 SER A CA 1
ATOM 1621 C C . SER A 1 242 ? -6.419 12.556 -0.512 1 47.48 1658 SER A C 1
ATOM 1622 O O . SER A 1 242 ? -5.881 13.161 -1.435 1 47.8 1658 SER A O 1
ATOM 1625 N N . GLY A 1 243 ? -7.672 12.115 -0.566 1 46.63 1659 GLY A N 1
ATOM 1626 C CA . GLY A 1 243 ? -8.541 12.321 -1.717 1 45.64 1659 GLY A CA 1
ATOM 1627 C C . GLY A 1 243 ? -8.426 11.255 -2.795 1 44.34 1659 GLY A C 1
ATOM 1628 O O . GLY A 1 243 ? -9.201 11.279 -3.753 1 44.79 1659 GLY A O 1
ATOM 1629 N N . SER A 1 244 ? -7.437 10.335 -2.69 1 43.17 1660 SER A N 1
ATOM 1630 C CA . SER A 1 244 ? -7.294 9.297 -3.717 1 42.22 1660 SER A CA 1
ATOM 1631 C C . SER A 1 244 ? -8.262 8.134 -3.502 1 38.57 1660 SER A C 1
ATOM 1632 O O . SER A 1 244 ? -8.492 7.708 -2.364 1 37.03 1660 SER A O 1
ATOM 1635 N N . GLU A 1 245 ? -8.77 7.594 -4.606 1 37.12 1661 GLU A N 1
ATOM 1636 C CA . GLU A 1 245 ? -9.66 6.439 -4.531 1 36.39 1661 GLU A CA 1
ATOM 1637 C C . GLU A 1 245 ? -8.856 5.202 -4.056 1 34.85 1661 GLU A C 1
ATOM 1638 O O . GLU A 1 245 ? -7.72 5.016 -4.455 1 35.39 1661 GLU A O 1
ATOM 1644 N N . LEU A 1 246 ? -9.445 4.399 -3.159 1 33.83 1662 LEU A N 1
ATOM 1645 C CA . LEU A 1 246 ? -8.844 3.178 -2.635 1 34.29 1662 LEU A CA 1
ATOM 1646 C C . LEU A 1 246 ? -9.344 2.04 -3.505 1 33.15 1662 LEU A C 1
ATOM 1647 O O . LEU A 1 246 ? -10.551 1.924 -3.715 1 34.42 1662 LEU A O 1
ATOM 1652 N N . THR A 1 247 ? -8.446 1.245 -4.056 1 31.04 1663 THR A N 1
ATOM 1653 C CA . THR A 1 247 ? -8.814 0.149 -4.963 1 29.88 1663 THR A CA 1
ATOM 1654 C C . THR A 1 247 ? -8.047 -1.122 -4.61 1 30.77 1663 THR A C 1
ATOM 1655 O O . THR A 1 247 ? -6.96 -1.047 -4.004 1 30.77 1663 THR A O 1
ATOM 1659 N N . PHE A 1 248 ? -8.551 -2.282 -5.037 1 30.93 1664 PHE A N 1
ATOM 1660 C CA . PHE A 1 248 ? -7.79 -3.521 -4.923 1 31.14 1664 PHE A CA 1
ATOM 1661 C C . PHE A 1 248 ? -7.992 -4.377 -6.172 1 30.8 1664 PHE A C 1
ATOM 1662 O O . PHE A 1 248 ? -8.885 -4.095 -6.987 1 30.68 1664 PHE A O 1
ATOM 1670 N N . ASP A 1 249 ? -7.164 -5.41 -6.352 1 30.85 1665 ASP A N 1
ATOM 1671 C CA . ASP A 1 249 ? -7.312 -6.292 -7.508 1 31.42 1665 ASP A CA 1
ATOM 1672 C C . ASP A 1 249 ? -8.298 -7.362 -7.09 1 31.37 1665 ASP A C 1
ATOM 1673 O O . ASP A 1 249 ? -7.995 -8.184 -6.223 1 31.41 1665 ASP A O 1
ATOM 1678 N N . TYR A 1 250 ? -9.469 -7.34 -7.699 1 30.63 1666 TYR A N 1
ATOM 1679 C CA . TYR A 1 250 ? -10.513 -8.303 -7.372 1 31.02 1666 TYR A CA 1
ATOM 1680 C C . TYR A 1 250 ? -10.089 -9.758 -7.657 1 32.32 1666 TYR A C 1
ATOM 1681 O O . TYR A 1 250 ? -10.695 -10.672 -7.088 1 31.99 1666 TYR A O 1
ATOM 1690 N N . GLN A 1 251 ? -9.125 -9.995 -8.62 1 32.58 1667 GLN A N 1
ATOM 1691 C CA . GLN A 1 251 ? -8.754 -11.365 -9.104 1 34.57 1667 GLN A CA 1
ATOM 1692 C C . GLN A 1 251 ? -10.064 -12.143 -9.4 1 34.78 1667 GLN A C 1
ATOM 1693 O O . GLN A 1 251 ? -10.261 -13.258 -8.935 1 35.31 1667 GLN A O 1
ATOM 1699 N N . PHE A 1 252 ? -11.026 -11.42 -10.001 1 33.8 1668 PHE A N 1
ATOM 1700 C CA . PHE A 1 252 ? -12.398 -11.806 -10.189 1 34.89 1668 PHE A CA 1
ATOM 1701 C C . PHE A 1 252 ? -12.589 -13.127 -10.887 1 35.89 1668 PHE A C 1
ATOM 1702 O O . PHE A 1 252 ? -12.029 -13.361 -11.959 1 34.81 1668 PHE A O 1
ATOM 1710 N N . GLN A 1 253 ? -13.383 -13.994 -10.26 1 36.29 1669 GLN A N 1
ATOM 1711 C CA . GLN A 1 253 ? -13.732 -15.306 -10.798 1 37.99 1669 GLN A CA 1
ATOM 1712 C C . GLN A 1 253 ? -15.14 -15.142 -11.356 1 38.77 1669 GLN A C 1
ATOM 1713 O O . GLN A 1 253 ? -16.125 -15.113 -10.613 1 38.32 1669 GLN A O 1
ATOM 1719 N N . ARG A 1 254 ? -15.232 -14.967 -12.664 1 38.64 1670 ARG A N 1
ATOM 1720 C CA . ARG A 1 254 ? -16.505 -14.701 -13.306 1 39.83 1670 ARG A CA 1
ATOM 1721 C C . ARG A 1 254 ? -17.331 -15.964 -13.656 1 41.36 1670 ARG A C 1
ATOM 1722 O O . ARG A 1 254 ? -16.883 -16.814 -14.423 1 41.82 1670 ARG A O 1
ATOM 1730 N N . TYR A 1 255 ? -18.553 -16.041 -13.144 1 41.19 1671 TYR A N 1
ATOM 1731 C CA . TYR A 1 255 ? -19.496 -17.089 -13.547 1 41.86 1671 TYR A CA 1
ATOM 1732 C C . TYR A 1 255 ? -20.533 -16.544 -14.572 1 43.53 1671 TYR A C 1
ATOM 1733 O O . TYR A 1 255 ? -21.23 -17.326 -15.221 1 44.59 1671 TYR A O 1
ATOM 1742 N N . GLY A 1 256 ? -20.633 -15.218 -14.699 1 42.98 1672 GLY A N 1
ATOM 1743 C CA . GLY A 1 256 ? -21.537 -14.57 -15.626 1 43.82 1672 GLY A CA 1
ATOM 1744 C C . GLY A 1 256 ? -21.127 -14.821 -17.069 1 44.55 1672 GLY A C 1
ATOM 1745 O O . GLY A 1 256 ? -19.953 -15.06 -17.348 1 43.71 1672 GLY A O 1
ATOM 1746 N N . LYS A 1 257 ? -22.102 -14.816 -17.979 1 45.93 1673 LYS A N 1
ATOM 1747 C CA . LYS A 1 257 ? -21.861 -15.052 -19.398 1 47.97 1673 LYS A CA 1
ATOM 1748 C C . LYS A 1 257 ? -21.057 -13.89 -19.98 1 49.13 1673 LYS A C 1
ATOM 1749 O O . LYS A 1 257 ? -20.094 -14.113 -20.712 1 49.76 1673 LYS A O 1
ATOM 1755 N N . GLU A 1 258 ? -21.439 -12.653 -19.633 1 48.95 1674 GLU A N 1
ATOM 1756 C CA . GLU A 1 258 ? -20.752 -11.473 -20.126 1 49.3 1674 GLU A CA 1
ATOM 1757 C C . GLU A 1 258 ? -19.824 -10.908 -19.038 1 47.95 1674 GLU A C 1
ATOM 1758 O O . GLU A 1 258 ? -20.179 -10.911 -17.852 1 47.54 1674 GLU A O 1
ATOM 1764 N N . ALA A 1 259 ? -18.622 -10.478 -19.43 1 46.34 1675 ALA A N 1
ATOM 1765 C CA . ALA A 1 259 ? -17.682 -9.904 -18.473 1 45.15 1675 ALA A CA 1
ATOM 1766 C C . ALA A 1 259 ? -17.916 -8.391 -18.384 1 43.16 1675 ALA A C 1
ATOM 1767 O O . ALA A 1 259 ? -18.329 -7.758 -19.357 1 43.58 1675 ALA A O 1
ATOM 1769 N N . GLN A 1 260 ? -17.709 -7.837 -17.21 1 41.36 1676 GLN A N 1
ATOM 1770 C CA . GLN A 1 260 ? -17.86 -6.406 -17.005 1 39.79 1676 GLN A CA 1
ATOM 1771 C C . GLN A 1 260 ? -16.576 -5.726 -17.494 1 37.06 1676 GLN A C 1
ATOM 1772 O O . GLN A 1 260 ? -15.48 -6.182 -17.174 1 35.87 1676 GLN A O 1
ATOM 1778 N N . LYS A 1 261 ? -16.711 -4.69 -18.324 1 35.3 1677 LYS A N 1
ATOM 1779 C CA . LYS A 1 261 ? -15.55 -3.926 -18.781 1 34.94 1677 LYS A CA 1
ATOM 1780 C C . LYS A 1 261 ? -14.956 -3.159 -17.607 1 33.87 1677 LYS A C 1
ATOM 1781 O O . LYS A 1 261 ? -15.68 -2.719 -16.72 1 33.87 1677 LYS A O 1
ATOM 1787 N N . CYS A 1 262 ? -13.644 -3.056 -17.573 1 33.69 1678 CYS A N 1
ATOM 1788 C CA . CYS A 1 262 ? -12.97 -2.36 -16.498 1 34.31 1678 CYS A CA 1
ATOM 1789 C C . CYS A 1 262 ? -12.781 -0.873 -16.823 1 34.89 1678 CYS A C 1
ATOM 1790 O O . CYS A 1 262 ? -12.264 -0.518 -17.899 1 35.06 1678 CYS A O 1
ATOM 1793 N N . PHE A 1 263 ? -13.164 -0.011 -15.889 1 33.95 1679 PHE A N 1
ATOM 1794 C CA . PHE A 1 263 ? -12.976 1.429 -16.034 1 34.48 1679 PHE A CA 1
ATOM 1795 C C . PHE A 1 263 ? -11.879 1.965 -15.085 1 34.64 1679 PHE A C 1
ATOM 1796 O O . PHE A 1 263 ? -11.898 3.152 -14.749 1 34.91 1679 PHE A O 1
ATOM 1804 N N . CYS A 1 264 ? -10.915 1.121 -14.669 1 35.05 1680 CYS A N 1
ATOM 1805 C CA . CYS A 1 264 ? -9.886 1.574 -13.708 1 36.51 1680 CYS A CA 1
ATOM 1806 C C . CYS A 1 264 ? -8.991 2.725 -14.275 1 39.41 1680 CYS A C 1
ATOM 1807 O O . CYS A 1 264 ? -8.435 3.528 -13.508 1 38.75 1680 CYS A O 1
ATOM 1810 N N . GLY A 1 265 ? -8.922 2.827 -15.599 1 41.22 1681 GLY A N 1
ATOM 1811 C CA . GLY A 1 265 ? -8.167 3.893 -16.248 1 44.12 1681 GLY A CA 1
ATOM 1812 C C . GLY A 1 265 ? -6.663 3.756 -16.191 1 46.94 1681 GLY A C 1
ATOM 1813 O O . GLY A 1 265 ? -5.948 4.685 -16.584 1 47.84 1681 GLY A O 1
ATOM 1814 N N . SER A 1 266 ? -6.156 2.609 -15.709 1 47.86 1682 SER A N 1
ATOM 1815 C CA . SER A 1 266 ? -4.712 2.42 -15.611 1 49.15 1682 SER A CA 1
ATOM 1816 C C . SER A 1 266 ? -4.1 2.055 -16.966 1 49.75 1682 SER A C 1
ATOM 1817 O O . SER A 1 266 ? -4.767 1.442 -17.805 1 49.37 1682 SER A O 1
ATOM 1820 N N . ALA A 1 267 ? -2.817 2.389 -17.16 1 50.45 1683 ALA A N 1
ATOM 1821 C CA . ALA A 1 267 ? -2.111 2.075 -18.403 1 51.26 1683 ALA A CA 1
ATOM 1822 C C . ALA A 1 267 ? -2.031 0.565 -18.633 1 51.59 1683 ALA A C 1
ATOM 1823 O O . ALA A 1 267 ? -2.098 0.118 -19.778 1 52.74 1683 ALA A O 1
ATOM 1825 N N . ASN A 1 268 ? -1.931 -0.231 -17.556 1 50.64 1684 ASN A N 1
ATOM 1826 C CA . ASN A 1 268 ? -1.862 -1.691 -17.688 1 50.32 1684 ASN A CA 1
ATOM 1827 C C . ASN A 1 268 ? -3.231 -2.388 -17.61 1 48.23 1684 ASN A C 1
ATOM 1828 O O . ASN A 1 268 ? -3.261 -3.605 -17.432 1 48.5 1684 ASN A O 1
ATOM 1833 N N . CYS A 1 269 ? -4.345 -1.642 -17.733 1 46.44 1685 CYS A N 1
ATOM 1834 C CA . CYS A 1 269 ? -5.696 -2.21 -17.613 1 45.3 1685 CYS A CA 1
ATOM 1835 C C . CYS A 1 269 ? -5.924 -3.474 -18.455 1 45.19 1685 CYS A C 1
ATOM 1836 O O . CYS A 1 269 ? -5.658 -3.515 -19.659 1 45.33 1685 CYS A O 1
ATOM 1839 N N . ARG A 1 270 ? -6.444 -4.505 -17.798 1 44.37 1686 ARG A N 1
ATOM 1840 C CA . ARG A 1 270 ? -6.777 -5.778 -18.43 1 44.28 1686 ARG A CA 1
ATOM 1841 C C . ARG A 1 270 ? -8.083 -5.737 -19.269 1 43.18 1686 ARG A C 1
ATOM 1842 O O . ARG A 1 270 ? -8.46 -6.735 -19.875 1 43.91 1686 ARG A O 1
ATOM 1850 N N . GLY A 1 271 ? -8.769 -4.611 -19.276 1 41.77 1687 GLY A N 1
ATOM 1851 C CA . GLY A 1 271 ? -9.983 -4.425 -20.048 1 41.17 1687 GLY A CA 1
ATOM 1852 C C . GLY A 1 271 ? -11.257 -4.948 -19.426 1 40.04 1687 GLY A C 1
ATOM 1853 O O . GLY A 1 271 ? -12.324 -4.422 -19.716 1 38.85 1687 GLY A O 1
ATOM 1854 N N . TYR A 1 272 ? -11.176 -6.002 -18.599 1 40.73 1688 TYR A N 1
ATOM 1855 C CA . TYR A 1 272 ? -12.366 -6.629 -18.013 1 41.85 1688 TYR A CA 1
ATOM 1856 C C . TYR A 1 272 ? -12.123 -7.066 -16.567 1 42.64 1688 TYR A C 1
ATOM 1857 O O . TYR A 1 272 ? -10.975 -7.302 -16.166 1 42.65 1688 TYR A O 1
ATOM 1866 N N . LEU A 1 273 ? -13.22 -7.243 -15.812 1 42.9 1689 LEU A N 1
ATOM 1867 C CA . LEU A 1 273 ? -13.164 -7.824 -14.491 1 44.63 1689 LEU A CA 1
ATOM 1868 C C . LEU A 1 273 ? -13.427 -9.311 -14.769 1 47.79 1689 LEU A C 1
ATOM 1869 O O . LEU A 1 273 ? -14.508 -9.675 -15.258 1 48.06 1689 LEU A O 1
ATOM 1874 N N . GLY A 1 274 ? -12.445 -10.146 -14.496 1 50.16 1690 GLY A N 1
ATOM 1875 C CA . GLY A 1 274 ? -12.606 -11.579 -14.689 1 53.3 1690 GLY A CA 1
ATOM 1876 C C . GLY A 1 274 ? -11.748 -12.199 -15.763 1 57.68 1690 GLY A C 1
ATOM 1877 O O . GLY A 1 274 ? -11.721 -13.428 -15.889 1 58.54 1690 GLY A O 1
ATOM 1878 N N . GLY A 1 275 ? -11.029 -11.365 -16.512 1 59.99 1691 GLY A N 1
ATOM 1879 C CA . GLY A 1 275 ? -10.138 -11.835 -17.563 1 62.68 1691 GLY A CA 1
ATOM 1880 C C . GLY A 1 275 ? -10.854 -12.444 -18.751 1 64.91 1691 GLY A C 1
ATOM 1881 O O . GLY A 1 275 ? -11.924 -11.972 -19.162 1 65.04 1691 GLY A O 1
ATOM 1882 N N . GLU A 1 276 ? -10.27 -13.512 -19.304 1 66.23 1692 GLU A N 1
ATOM 1883 C CA . GLU A 1 276 ? -10.829 -14.161 -20.487 1 67.91 1692 GLU A CA 1
ATOM 1884 C C . GLU A 1 276 ? -11.744 -15.356 -20.166 1 68.32 1692 GLU A C 1
ATOM 1885 O O . GLU A 1 276 ? -12.742 -15.57 -20.861 1 68.92 1692 GLU A O 1
ATOM 1891 N N . ASN A 1 277 ? -11.403 -16.136 -19.132 1 67.72 1693 ASN A N 1
ATOM 1892 C CA . ASN A 1 277 ? -12.132 -17.356 -18.828 1 67.58 1693 ASN A CA 1
ATOM 1893 C C . ASN A 1 277 ? -13.321 -17.226 -17.884 1 66.39 1693 ASN A C 1
ATOM 1894 O O . ASN A 1 277 ? -13.248 -16.572 -16.849 1 66.31 1693 ASN A O 1
ATOM 1899 N N . ARG A 1 278 ? -14.411 -17.903 -18.237 1 65.23 1694 ARG A N 1
ATOM 1900 C CA . ARG A 1 278 ? -15.589 -17.973 -17.396 1 64.62 1694 ARG A CA 1
ATOM 1901 C C . ARG A 1 278 ? -15.551 -19.302 -16.644 1 63.44 1694 ARG A C 1
ATOM 1902 O O . ARG A 1 278 ? -15.319 -20.345 -17.248 1 63.54 1694 ARG A O 1
ATOM 1910 N N . VAL A 1 279 ? -15.785 -19.264 -15.334 1 62.11 1695 VAL A N 1
ATOM 1911 C CA . VAL A 1 279 ? -15.868 -20.465 -14.517 1 61.4 1695 VAL A CA 1
ATOM 1912 C C . VAL A 1 279 ? -17.346 -20.738 -14.17 1 60.59 1695 VAL A C 1
ATOM 1913 O O . VAL A 1 279 ? -18.198 -19.862 -14.357 1 60.29 1695 VAL A O 1
ATOM 1917 N N . SER A 1 280 ? -17.666 -21.958 -13.718 1 60.33 1696 SER A N 1
ATOM 1918 C CA . SER A 1 280 ? -19.053 -22.269 -13.355 1 60.58 1696 SER A CA 1
ATOM 1919 C C . SER A 1 280 ? -19.368 -21.677 -11.972 1 60.54 1696 SER A C 1
ATOM 1920 O O . SER A 1 280 ? -18.447 -21.417 -11.189 1 60.24 1696 SER A O 1
ATOM 1923 N N . ILE A 1 281 ? -20.671 -21.5 -11.65 1 60.78 1697 ILE A N 1
ATOM 1924 C CA . ILE A 1 281 ? -21.136 -21.001 -10.342 1 61.72 1697 ILE A CA 1
ATOM 1925 C C . ILE A 1 281 ? -20.512 -21.832 -9.219 1 63.21 1697 ILE A C 1
ATOM 1926 O O . ILE A 1 281 ? -19.915 -21.293 -8.288 1 63.58 1697 ILE A O 1
ATOM 1931 N N . ARG A 1 282 ? -20.532 -23.152 -9.413 1 64.07 1698 ARG A N 1
ATOM 1932 C CA . ARG A 1 282 ? -19.921 -24.143 -8.545 1 65.06 1698 ARG A CA 1
ATOM 1933 C C . ARG A 1 282 ? -18.442 -23.792 -8.221 1 64.64 1698 ARG A C 1
ATOM 1934 O O . ARG A 1 282 ? -18.092 -23.705 -7.052 1 64.55 1698 ARG A O 1
ATOM 1942 N N . ALA A 1 283 ? -17.598 -23.544 -9.253 1 64.23 1699 ALA A N 1
ATOM 1943 C CA . ALA A 1 283 ? -16.164 -23.236 -9.101 1 64.14 1699 ALA A CA 1
ATOM 1944 C C . ALA A 1 283 ? -15.817 -21.825 -8.554 1 63.89 1699 ALA A C 1
ATOM 1945 O O . ALA A 1 283 ? -14.799 -21.663 -7.874 1 63.6 1699 ALA A O 1
ATOM 1947 N N . ALA A 1 284 ? -16.625 -20.809 -8.882 1 63.81 1700 ALA A N 1
ATOM 1948 C CA . ALA A 1 284 ? -16.384 -19.438 -8.414 1 64.29 1700 ALA A CA 1
ATOM 1949 C C . ALA A 1 284 ? -16.441 -19.348 -6.88 1 65.19 1700 ALA A C 1
ATOM 1950 O O . ALA A 1 284 ? -15.637 -18.646 -6.263 1 65.12 1700 ALA A O 1
ATOM 1952 N N . GLY A 1 285 ? -17.366 -20.089 -6.286 1 66.16 1701 GLY A N 1
ATOM 1953 C CA . GLY A 1 285 ? -17.542 -20.103 -4.842 1 67.71 1701 GLY A CA 1
ATOM 1954 C C . GLY A 1 285 ? -16.606 -21.03 -4.095 1 69.26 1701 GLY A C 1
ATOM 1955 O O . GLY A 1 285 ? -17.055 -22.021 -3.517 1 69.41 1701 GLY A O 1
ATOM 1956 N N . GLY A 1 286 ? -15.315 -20.691 -4.08 1 70.1 1702 GLY A N 1
ATOM 1957 C CA . GLY A 1 286 ? -14.291 -21.457 -3.379 1 71.22 1702 GLY A CA 1
ATOM 1958 C C . GLY A 1 286 ? -13.952 -22.808 -3.978 1 72.08 1702 GLY A C 1
ATOM 1959 O O . GLY A 1 286 ? -13.26 -23.621 -3.351 1 72.36 1702 GLY A O 1
ATOM 1960 N N . GLN B 2 1 ? -25.694 -17.385 -15.335 1 56.81 30 GLN B N 1
ATOM 1961 C CA . GLN B 2 1 ? -26.547 -16.285 -15.784 1 57.04 30 GLN B CA 1
ATOM 1962 C C . GLN B 2 1 ? -25.756 -15.128 -16.48 1 55.13 30 GLN B C 1
ATOM 1963 O O . GLN B 2 1 ? -24.606 -15.346 -16.827 1 54.91 30 GLN B O 1
ATOM 1969 N N . HIS B 2 2 ? -26.394 -13.959 -16.753 1 53.67 31 HIS B N 1
ATOM 1970 C CA . HIS B 2 2 ? -25.838 -12.815 -17.49 1 52.87 31 HIS B CA 1
ATOM 1971 C C . HIS B 2 2 ? -24.538 -12.217 -16.881 1 50.42 31 HIS B C 1
ATOM 1972 O O . HIS B 2 2 ? -23.484 -12.292 -17.509 1 50.8 31 HIS B O 1
ATOM 1979 N N . LEU B 2 3 ? -24.607 -11.662 -15.676 1 47.5 32 LEU B N 1
ATOM 1980 C CA . LEU B 2 3 ? -23.439 -11.098 -15.009 1 45.43 32 LEU B CA 1
ATOM 1981 C C . LEU B 2 3 ? -23.144 -11.857 -13.701 1 41.95 32 LEU B C 1
ATOM 1982 O O . LEU B 2 3 ? -23.946 -12.696 -13.27 1 40.67 32 LEU B O 1
ATOM 1987 N N . GLY B 2 4 ? -21.993 -11.566 -13.082 1 39.69 33 GLY B N 1
ATOM 1988 C CA . GLY B 2 4 ? -21.701 -12.135 -11.777 1 37.9 33 GLY B CA 1
ATOM 1989 C C . GLY B 2 4 ? -20.387 -12.848 -11.625 1 36.37 33 GLY B C 1
ATOM 1990 O O . GLY B 2 4 ? -19.85 -13.444 -12.562 1 36.56 33 GLY B O 1
ATOM 1991 N N . GLY B 2 5 ? -19.89 -12.807 -10.408 1 33.64 34 GLY B N 1
ATOM 1992 C CA . GLY B 2 5 ? -18.652 -13.47 -10.073 1 32.88 34 GLY B CA 1
ATOM 1993 C C . GLY B 2 5 ? -18.291 -13.263 -8.628 1 32.16 34 GLY B C 1
ATOM 1994 O O . GLY B 2 5 ? -19.046 -12.637 -7.862 1 31.99 34 GLY B O 1
ATOM 1995 N N . VAL B 2 6 ? -17.127 -13.777 -8.26 1 31.7 35 VAL B N 1
ATOM 1996 C CA . VAL B 2 6 ? -16.653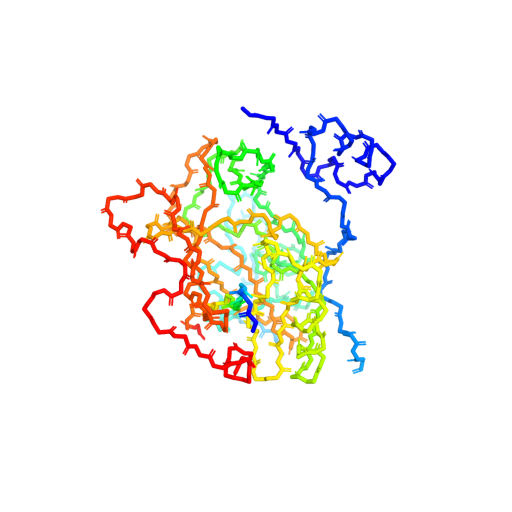 -13.732 -6.876 1 31.99 35 VAL B CA 1
ATOM 1997 C C . VAL B 2 6 ? -15.277 -13.148 -6.842 1 32.35 35 VAL B C 1
ATOM 1998 O O . VAL B 2 6 ? -14.434 -13.534 -7.658 1 32.55 35 VAL B O 1
ATOM 2002 N N . MET B 2 7 ? -15.036 -12.235 -5.905 1 31.84 36 MET B N 1
ATOM 2003 C CA . MET B 2 7 ? -13.722 -11.647 -5.663 1 31.97 36 MET B CA 1
ATOM 2004 C C . MET B 2 7 ? -12.861 -12.653 -4.872 1 32.95 36 MET B C 1
ATOM 2005 O O . MET B 2 7 ? -13.346 -13.3 -3.925 1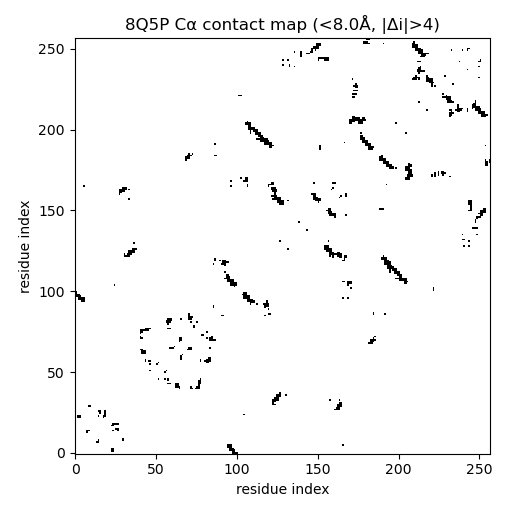 33.21 36 MET B O 1
ATOM 2010 N N . LYS B 2 8 ? -11.601 -12.754 -5.242 1 32.75 37 LYS B N 1
ATOM 2011 C CA . LYS B 2 8 ? -10.692 -13.705 -4.592 1 34.27 37 LYS B CA 1
ATOM 2012 C C . LYS B 2 8 ? -9.553 -12.995 -3.894 1 33.58 37 LYS B C 1
ATOM 2013 O O . LYS B 2 8 ? -8.696 -12.411 -4.543 1 33.75 37 LYS B O 1
ATOM 2019 N N . PRO B 2 9 ? -9.486 -13.086 -2.56 1 32.91 38 PRO B N 1
ATOM 2020 C CA . PRO B 2 9 ? -8.362 -12.469 -1.835 1 33.18 38 PRO B CA 1
ATOM 2021 C C . PRO B 2 9 ? -7.009 -13.031 -2.298 1 34.72 38 PRO B C 1
ATOM 2022 O O . PRO B 2 9 ? -6.948 -14.18 -2.76 1 34.42 38 PRO B O 1
ATOM 2026 N N . THR B 2 10 ? -5.947 -12.232 -2.198 1 36.11 39 THR B N 1
ATOM 2027 C CA . THR B 2 10 ? -4.61 -12.712 -2.578 1 38.65 39 THR B CA 1
ATOM 2028 C C . THR B 2 10 ? -4.197 -13.912 -1.694 1 39.21 39 THR B C 1
ATOM 2029 O O . THR B 2 10 ? -4.606 -14.013 -0.536 1 38.13 39 THR B O 1
ATOM 2033 N N . TYR B 2 11 ? -3.414 -14.831 -2.268 1 39.81 40 TYR B N 1
ATOM 2034 C CA . TYR B 2 11 ? -2.918 -15.992 -1.544 1 40.97 40 TYR B CA 1
ATOM 2035 C C . TYR B 2 11 ? -2.006 -15.525 -0.389 1 42.04 40 TYR B C 1
ATOM 2036 O O . TYR B 2 11 ? -0.999 -14.84 -0.616 1 42.27 40 TYR B O 1
ATOM 2045 N N . ASP B 2 12 ? -2.468 -15.808 0.856 1 42.48 41 ASP B N 1
ATOM 2046 C CA . ASP B 2 12 ? -1.97 -15.394 2.174 1 44.33 41 ASP B CA 1
ATOM 2047 C C . ASP B 2 12 ? -1.597 -16.57 3.039 1 44.3 41 ASP B C 1
ATOM 2048 O O . ASP B 2 12 ? -2.434 -17.456 3.176 1 44.87 41 ASP B O 1
#

Nearest PDB structures (foldseek):
  6j9j-assembly1_A  TM=9.975E-01  e=1.858E-51  Homo sapiens
  5jjy-assembly1_A  TM=9.974E-01  e=3.327E-51  Homo sapiens
  5jlb-assembly1_A  TM=9.969E-01  e=1.347E-50  Homo sapiens
  5v22-assembly1_A  TM=9.945E-01  e=7.297E-50  Homo sapiens
  4h12-assembly1_A  TM=9.819E-01  e=1.002E-46  Homo sapiens

Radius of gyration: 19.08 Å; Cα contacts (8 Å, |Δi|>4): 576; chains: 2; bounding box: 43×38×52 Å

Secondary structure (DSSP, 8-state):
--EEEGGGGS-HHHHHHHHHTTSSPPP-EE-SS-EES------PPPPPHHHHHHTPPTT-TT-HHHHTTB---TT-TTGGG-SS-HHHHT----EEEEE-SSSSEEEEESS-B-TT-EEEE---EEE-HHHHHHHHHHHHHHT-S---EEEEETTEEEE-SSEE-GGGGPEE-SS-SEEEEEEEETTEEEEEEEESS-B-TTPEEEE----EE-SSSPEEP----TT--SEES-S----HHHH--/--S-EEB-----

InterPro domains:
  IPR001202 WW domain [PF00397] (2391-2420)
  IPR001202 WW domain [PS01159] (2395-2420)
  IPR001202 WW domain [PS50020] (2389-2422)
  IPR001202 WW domain [SM00456] (2390-2422)
  IPR001202 WW domain [cd00201] (2392-2422)
  IPR001214 SET domain [PF00856] (1561-1667)
  IPR001214 SET domain [PS50280] (1550-1667)
  IPR001214 SET domain [SM00317] (1550-1673)
  IPR003616 Post-SET domain [PS50868] (1674-1690)
  IPR003616 Post-SET domain [SM00508] (1674-1690)
  IPR006560 AWS domain [PF17907] (1513-1547)
  IPR006560 AWS domain [PS51215] (1494-1548)
  IPR006560 AWS domain [SM00570] (1494-1549)
  IPR013257 Set2 Rpb1 interacting domain [PF08236] (2475-2556)
  IPR035441 TFIIS/LEDGF domain superfamily [G3DSA:1.20.930.10] (1742-1838)
  IPR036020 WW domain superfamily [SSF51045] (2388-2422)
  IPR038190 Set2 Rpb1 interacting domain superfamily [G3DSA:1.10.1740.100] (2454-2564)
  IPR042294 Histone-lysine N-methyltransferase SETD2, animal [PTHR46711] (10-2564)
  IPR044437 SETD2/Set2, SET domain [cd19172] (1549-1690)
  IPR046341 SET domain superfamily [G3DSA:2.170.270.10] (1435-1711)

B-factor: mean 48.44, std 14.92, range [28.62, 97.71]

Solvent-accessible surface area: 14036 Å² total; per-residue (Å²): 98,49,51,6,67,64,112,46,4,172,76,68,145,161,2,93,107,16,29,163,130,37,106,13,3,105,95,6,52,58,27,87,116,21,62,66,81,90,220,233,100,12,146,29,112,87,47,59,192,105,58,130,90,136,48,77,117,4,4,14,154,120,1,95,19,48,119,133,40,61,10,2,45,83,178,10,42,12,28,118,123,4,35,0,31,39,6,47,97,102,87,60,12,72,5,36,0,23,72,21,180,141,50,21,43,0,0,65,0,30,126,92,8,84,65,93,32,5,0,0,6,3,0,0,10,5,1,54,41,168,22,0,88,48,24,2,115,60,5,11,160,86,155,36,104,86,22,30,1,0,4,5,89,120,80,34,2,0,0,0,25,67,66,0,13,2,1,26,13,5,14,9,8,10,104,32,21,3,54,2,22,38,7,36,3,123,70,86,39,32,0,0,0,0,1,65,90,112,0,77,63,45,37,42,0,14,4,36,25,64,18,63,18,3,0,114,102,28,44,132,17,97,27,75,26,116,81,45,122,29,93,26,17,39,162,111,124,44,50,50,164,49,3,6,61,95,102,27,3,0,0,7,80,7,41,222,76

GO terms:
  GO:0010508 positive regulation of autophagy (P, IDA)
  GO:0005737 cytoplasm (C, IC)
  GO:0016279 protein-lysine N-methyltransferase activity (F, IDA)
  GO:0034340 response to type I interferon (P, IDA)
  GO:0010569 regulation of double-strand break repair via homologous recombination (P, IDA)
  GO:0043014 alpha-tubulin binding (F, IDA)
  GO:1905634 regulation of protein localization to chromatin (P, IDA)
  GO:0018023 peptidyl-lysine trimethylation (P, IDA)
  GO:0032465 regulation of cytokinesis (P, IDA)
  GO:1902850 microtubule cytoskeleton organization involved in mitosis (P, IDA)
  GO:0032727 positive regulation of interferon-alpha production (P, IDA)
  GO:0051607 defense response to virus (P, IDA)
  GO:0046975 histone H3K36 methyltransferase activity (F, IDA)
  GO:0016279 protein-lysine N-methyltransferase activity (F, EXP)
  GO:0140955 histone H3K36 trimethyltransferase activity (F, EXP)
  GO:0034728 nucleosome organization (P, IMP)
  GO:0010793 regulation of mRNA export from nucleus (P, IMP)
  GO:0006298 mismatch repair (P, IMP)
  GO:0006368 transcription elongation by RNA polymerase II (P, IMP)
  GO:0005515 protein binding (F, IPI)